Protein AF-A0A0U1M1R5-F1 (afdb_monomer)

Secondary structure (DSSP, 8-state):
----PPPPP-PPPP-PPPP---------PPP-----------------------HHHHHHHHHHHHHHHHS-GGGSS-----S-S-PPPPPHHHHHHH-SS--HHHHHHHHHHHHHHHHHHH--HHHHHHHHHHHHHHHHHHHHHHHSHHHHT-HHHHHHHHHHHHHHHHH-TTS-THHHHHHHHHHHHHHHHH-GGGGTTS-------SS--GGGSHHHHHGGGTTSPPPHHHHHHHHHTHHHHHHHHHHH-SS--HHHHHHHHHHHHHHHHHHHHHHHHT-SS-SEEEEE-------TTSPPPS-SEEEEESSHHHHHHHHHHHHHSPP-

Foldseek 3Di:
DDDDDDDDDDDDDDDDDDDDDDDDDDDDDDDDDDDDDDDDDDDPPPPDPPPPPCVVVVLVVLLVVCCPVPVPPVQPPDPPDDDDDPDDDHDLVSCLSPPPDQPPLSSLLSSLLSLLVCCVVVVDCVSVVVSVVSLVVSVVVLVVQCVVPVRLLDPNSLSSLQSSLNSCVSVPPDPDSPSNVVSLVVSLVSCVVVDQQNLQPDPRPNDQDLAQGPCLDVCVVPSSDVPHDDDLLSLLSNLLNLNNVLVVCVVPDPPDDPVVSVVSLVVSLVSLVVSVVVVCVVDPDGQKDKDQPPQPPDPVPDPGDPDRIDMDGVDVVRVVSVVSSVVRNDDD

pLDDT: mean 71.17, std 19.75, range [29.17, 96.25]

InterPro domains:
  IPR021858 Fungal transcription factor [PF11951] (89-204)

Mean predicted aligned error: 14.52 Å

Organism: Talaromyces islandicus (NCBI:txid28573)

Solvent-accessible surface area (backbone atoms only — not comparable to full-atom values): 20772 Å² total; per-residue (Å²): 141,86,86,82,86,80,84,88,80,80,87,82,81,85,82,83,86,82,82,91,87,88,86,84,87,86,81,84,84,80,90,77,88,85,83,90,78,91,75,93,74,84,85,74,84,75,77,74,73,86,78,75,77,58,64,64,61,51,53,53,51,43,47,51,51,38,39,64,75,69,46,54,76,88,68,75,75,70,76,93,69,85,91,79,69,98,66,81,80,74,55,61,65,53,48,63,71,63,48,92,75,66,53,72,44,37,47,35,16,49,49,17,35,30,27,45,49,52,18,69,76,69,69,39,64,67,33,43,60,50,16,53,52,36,39,59,49,23,56,51,44,46,53,55,38,58,74,37,80,83,49,43,78,33,71,60,48,51,47,22,45,51,38,43,19,52,33,43,58,71,64,48,90,69,88,58,57,58,59,29,51,52,39,48,52,51,48,50,60,48,50,58,76,57,43,55,83,72,51,62,84,57,85,65,74,72,80,88,62,80,54,72,48,76,69,54,40,69,60,62,68,43,64,41,38,79,90,46,84,75,52,75,58,56,51,50,51,58,58,48,40,53,50,13,51,55,54,48,47,66,73,69,54,91,79,74,54,71,68,60,52,51,51,51,53,48,54,53,51,50,52,52,51,53,50,51,54,50,61,51,67,75,41,102,56,74,54,54,48,84,39,73,45,72,80,68,74,78,55,95,84,63,75,79,74,94,48,71,64,37,77,48,50,76,42,70,66,54,44,53,42,49,52,50,47,62,71,67,51,78,78,130

Structure (mmCIF, N/CA/C/O backbone):
data_AF-A0A0U1M1R5-F1
#
_entry.id   AF-A0A0U1M1R5-F1
#
loop_
_atom_site.group_PDB
_atom_site.id
_atom_site.type_symbol
_atom_site.label_atom_id
_atom_site.label_alt_id
_atom_site.label_comp_id
_atom_site.label_asym_id
_atom_site.label_entity_id
_atom_site.label_seq_id
_atom_site.pdbx_PDB_ins_code
_atom_site.Cartn_x
_atom_site.Cartn_y
_atom_site.Cartn_z
_atom_site.occupancy
_atom_site.B_iso_or_equiv
_atom_site.auth_seq_id
_atom_site.auth_comp_id
_atom_site.auth_asym_id
_atom_site.auth_atom_id
_atom_site.pdbx_PDB_model_num
ATOM 1 N N . MET A 1 1 ? -23.660 50.107 19.468 1.00 40.62 1 MET A N 1
ATOM 2 C CA . MET A 1 1 ? -23.903 50.591 18.091 1.00 40.62 1 MET A CA 1
ATOM 3 C C . MET A 1 1 ? -22.704 50.237 17.222 1.00 40.62 1 MET A C 1
ATOM 5 O O . MET A 1 1 ? -21.588 50.379 17.694 1.00 40.62 1 MET A O 1
ATOM 9 N N . HIS A 1 2 ? -22.982 49.798 15.989 1.00 35.59 2 HIS A N 1
ATOM 10 C CA . HIS A 1 2 ? -22.068 49.441 14.883 1.00 35.59 2 HIS A CA 1
ATOM 11 C C . HIS A 1 2 ? -21.578 47.990 14.796 1.00 35.59 2 HIS A C 1
ATOM 13 O O . HIS A 1 2 ? -20.430 47.644 15.045 1.00 35.59 2 HIS A O 1
ATOM 19 N N . GLN A 1 3 ? -22.510 47.166 14.318 1.00 32.28 3 GLN A N 1
ATOM 20 C CA . GLN A 1 3 ? -22.313 45.852 13.723 1.00 32.28 3 GLN A CA 1
ATOM 21 C C . GLN A 1 3 ? -21.943 46.049 12.237 1.00 32.28 3 GLN A C 1
ATOM 23 O O . GLN A 1 3 ? -22.728 46.618 11.481 1.00 32.28 3 GLN A O 1
ATOM 28 N N . LYS A 1 4 ? -20.741 45.631 11.819 1.00 40.72 4 LYS A N 1
ATOM 29 C CA . LYS A 1 4 ? -20.329 45.591 10.403 1.00 40.72 4 LYS A CA 1
ATOM 30 C C . LYS A 1 4 ? -20.585 44.188 9.852 1.00 40.72 4 LYS A C 1
ATOM 32 O O . LYS A 1 4 ? -19.953 43.232 10.288 1.00 40.72 4 LYS A O 1
ATOM 37 N N . GLN A 1 5 ? -21.514 44.084 8.904 1.00 39.81 5 GLN A N 1
ATOM 38 C CA . GLN A 1 5 ? -21.750 42.890 8.090 1.00 39.81 5 GLN A CA 1
ATOM 39 C C . GLN A 1 5 ? -20.674 42.777 6.996 1.00 39.81 5 GLN A C 1
ATOM 41 O O . GLN A 1 5 ? -20.337 43.770 6.352 1.00 39.81 5 GLN A O 1
ATOM 46 N N . LEU A 1 6 ? -20.151 41.568 6.784 1.00 41.88 6 LEU A N 1
ATOM 47 C CA . LEU A 1 6 ? -19.299 41.200 5.647 1.00 41.88 6 LEU A CA 1
ATOM 48 C C . LEU A 1 6 ? -20.127 40.401 4.622 1.00 41.88 6 LEU A C 1
ATOM 50 O O . LEU A 1 6 ? -21.006 39.640 5.031 1.00 41.88 6 LEU A O 1
ATOM 54 N N . PRO A 1 7 ? -19.875 40.555 3.308 1.00 41.78 7 PRO A N 1
ATOM 55 C CA . PRO A 1 7 ? -20.727 39.991 2.270 1.00 41.78 7 PRO A CA 1
ATOM 56 C C . PRO A 1 7 ? -20.387 38.530 1.938 1.00 41.78 7 PRO A C 1
ATOM 58 O O . PRO A 1 7 ? -19.226 38.117 1.917 1.00 41.78 7 PRO A O 1
ATOM 61 N N . LEU A 1 8 ? -21.441 37.778 1.619 1.00 37.34 8 LEU A N 1
ATOM 62 C CA . LEU A 1 8 ? -21.428 36.408 1.109 1.00 37.34 8 LEU A CA 1
ATOM 63 C C . LEU A 1 8 ? -20.719 36.336 -0.254 1.00 37.34 8 LEU A C 1
ATOM 65 O O . LEU A 1 8 ? -21.052 37.079 -1.178 1.00 37.34 8 LEU A O 1
ATOM 69 N N . ARG A 1 9 ? -19.756 35.418 -0.392 1.00 38.84 9 ARG A N 1
ATOM 70 C CA . ARG A 1 9 ? -19.055 35.126 -1.651 1.00 38.84 9 ARG A CA 1
ATOM 71 C C . ARG A 1 9 ? -19.657 33.865 -2.280 1.00 38.84 9 ARG A C 1
ATOM 73 O O . ARG A 1 9 ? -19.634 32.808 -1.660 1.00 38.84 9 ARG A O 1
ATOM 80 N N . GLY A 1 10 ? -20.204 34.006 -3.488 1.00 43.41 10 GLY A N 1
ATOM 81 C CA . GLY A 1 10 ? -20.771 32.916 -4.291 1.00 43.41 10 GLY A CA 1
ATOM 82 C C . GLY A 1 10 ? -19.728 31.936 -4.862 1.00 43.41 10 GLY A C 1
ATOM 83 O O . GLY A 1 10 ? -18.521 32.133 -4.679 1.00 43.41 10 GLY A O 1
ATOM 84 N N . PRO A 1 11 ? -20.185 30.872 -5.550 1.00 34.22 11 PRO A N 1
ATOM 85 C CA . PRO A 1 11 ? -19.361 29.721 -5.911 1.00 34.22 11 PRO A CA 1
ATOM 86 C C . PRO A 1 11 ? -18.381 30.043 -7.047 1.00 34.22 11 PRO A C 1
ATOM 88 O O . PRO A 1 11 ? -18.738 30.668 -8.047 1.00 34.22 11 PRO A O 1
ATOM 91 N N . ARG A 1 12 ? -17.128 29.597 -6.897 1.00 34.00 12 ARG A N 1
ATOM 92 C CA . ARG A 1 12 ? -16.101 29.675 -7.945 1.00 34.00 12 ARG A CA 1
ATOM 93 C C . ARG A 1 12 ? -16.328 28.571 -8.977 1.00 34.00 12 ARG A C 1
ATOM 95 O O . ARG A 1 12 ? -16.310 27.393 -8.638 1.00 34.00 12 ARG A O 1
ATOM 102 N N . GLN A 1 13 ? -16.512 28.987 -10.226 1.00 35.19 13 GLN A N 1
ATOM 103 C CA . GLN A 1 13 ? -16.498 28.135 -11.412 1.00 35.19 13 GLN A CA 1
ATOM 104 C C . GLN A 1 13 ? -15.097 27.545 -11.638 1.00 35.19 13 GLN A C 1
ATOM 106 O O . GLN A 1 13 ? -14.086 28.193 -11.358 1.00 35.19 13 GLN A O 1
ATOM 111 N N . GLY A 1 14 ? -15.065 26.295 -12.105 1.00 33.06 14 GLY A N 1
ATOM 112 C CA . GLY A 1 14 ? -13.854 25.526 -12.369 1.00 33.06 14 GLY A CA 1
ATOM 113 C C . GLY A 1 14 ? -13.084 26.030 -13.588 1.00 33.06 14 GLY A C 1
ATOM 114 O O . GLY A 1 14 ? -13.670 26.355 -14.616 1.00 33.06 14 GLY A O 1
ATOM 115 N N . ASN A 1 15 ? -11.758 26.046 -13.466 1.00 30.89 15 ASN A N 1
ATOM 116 C CA . ASN A 1 15 ? -10.850 26.280 -14.581 1.00 30.89 15 ASN A CA 1
ATOM 117 C C . ASN A 1 15 ? -10.328 24.936 -15.097 1.00 30.89 15 ASN A C 1
ATOM 119 O O . ASN A 1 15 ? -9.605 24.227 -14.397 1.00 30.89 15 ASN A O 1
ATOM 123 N N . CYS A 1 16 ? -10.687 24.616 -16.339 1.00 31.86 16 CYS A N 1
ATOM 124 C CA . CYS A 1 16 ? -10.054 23.578 -17.139 1.00 31.86 16 CYS A CA 1
ATOM 125 C C . CYS A 1 16 ? -8.601 23.975 -17.445 1.00 31.86 16 CYS A C 1
ATOM 127 O O . CYS A 1 16 ? -8.339 25.071 -17.943 1.00 31.86 16 CYS A O 1
ATOM 129 N N . PHE A 1 17 ? -7.656 23.080 -17.163 1.00 34.09 17 PHE A N 1
ATOM 130 C CA . PHE A 1 17 ? -6.258 23.237 -17.558 1.00 34.09 17 PHE A CA 1
ATOM 131 C C . PHE A 1 17 ? -6.088 22.900 -19.047 1.00 34.09 17 PHE A C 1
ATOM 133 O O . PHE A 1 17 ? -6.280 21.759 -19.462 1.00 34.09 17 PHE A O 1
ATOM 140 N N . HIS A 1 18 ? -5.687 23.895 -19.841 1.00 29.73 18 HIS A N 1
ATOM 141 C CA . HIS A 1 18 ? -5.116 23.706 -21.173 1.00 29.73 18 HIS A CA 1
ATOM 142 C C . HIS A 1 18 ? -3.614 23.404 -21.054 1.00 29.73 18 HIS A C 1
ATOM 144 O O . HIS A 1 18 ? -2.868 24.167 -20.441 1.00 29.73 18 HIS A O 1
ATOM 150 N N . SER A 1 19 ? -3.173 22.300 -21.659 1.00 29.98 19 SER A N 1
ATOM 151 C CA . SER A 1 19 ? -1.758 21.940 -21.824 1.00 29.98 19 SER A CA 1
ATOM 152 C C . SER A 1 19 ? -1.191 22.573 -23.108 1.00 29.98 19 SER A C 1
ATOM 154 O O . SER A 1 19 ? -1.813 22.404 -24.161 1.00 29.98 19 SER A O 1
ATOM 156 N N . PRO A 1 20 ? -0.042 23.281 -23.078 1.00 31.98 20 PRO A N 1
ATOM 157 C CA . PRO A 1 20 ? 0.534 23.909 -24.260 1.00 31.98 20 PRO A CA 1
ATOM 158 C C . PRO A 1 20 ? 1.763 23.135 -24.764 1.00 31.98 20 PRO A C 1
ATOM 160 O O . PRO A 1 20 ? 2.872 23.388 -24.314 1.00 31.98 20 PRO A O 1
ATOM 163 N N . TYR A 1 21 ? 1.596 22.241 -25.743 1.00 31.39 21 TYR A N 1
ATOM 164 C CA . TYR A 1 21 ? 2.708 21.780 -26.591 1.00 31.39 21 TYR A CA 1
ATOM 165 C C . TYR A 1 21 ? 2.214 21.457 -28.005 1.00 31.39 21 TYR A C 1
ATOM 167 O O . TYR A 1 21 ? 1.965 20.308 -28.355 1.00 31.39 21 TYR A O 1
ATOM 175 N N . THR A 1 22 ? 2.112 22.486 -28.845 1.00 33.97 22 THR A N 1
ATOM 176 C CA . THR A 1 22 ? 2.038 22.340 -30.307 1.00 33.97 22 THR A CA 1
ATOM 177 C C . THR A 1 22 ? 2.778 23.490 -30.970 1.00 33.97 22 THR A C 1
ATOM 179 O O . THR A 1 22 ? 2.295 24.619 -30.941 1.00 33.97 22 THR A O 1
ATOM 182 N N . SER A 1 23 ? 3.945 23.191 -31.543 1.00 33.22 23 SER A N 1
ATOM 183 C CA . SER A 1 23 ? 4.637 23.855 -32.670 1.00 33.22 23 SER A CA 1
ATOM 184 C C . SER A 1 23 ? 6.070 23.312 -32.683 1.00 33.22 23 SER A C 1
ATOM 186 O O . SER A 1 23 ? 6.696 23.250 -31.636 1.00 33.22 23 SER A O 1
ATOM 188 N N . GLY A 1 24 ? 6.700 22.884 -33.768 1.00 29.75 24 GLY A N 1
ATOM 189 C CA . GLY A 1 24 ? 6.366 22.822 -35.181 1.00 29.75 24 GLY A CA 1
ATOM 190 C C . GLY A 1 24 ? 7.665 22.414 -35.889 1.00 29.75 24 GLY A C 1
ATOM 191 O O . GLY A 1 24 ? 8.723 22.955 -35.579 1.00 29.75 24 GLY A O 1
ATOM 192 N N . LEU A 1 25 ? 7.621 21.438 -36.793 1.00 29.17 25 LEU A N 1
ATOM 193 C CA . LEU A 1 25 ? 8.771 21.045 -37.613 1.00 29.17 25 LEU A CA 1
ATOM 194 C C . LEU A 1 25 ? 8.281 20.889 -39.050 1.00 29.17 25 LEU A C 1
ATOM 196 O O . LEU A 1 25 ? 7.672 19.890 -39.420 1.00 29.17 25 LEU A O 1
ATOM 200 N N . LEU A 1 26 ? 8.502 21.941 -39.837 1.00 31.33 26 LEU A N 1
ATOM 201 C CA . LEU A 1 26 ? 8.163 22.024 -41.251 1.00 31.33 26 LEU A CA 1
ATOM 202 C C . LEU A 1 26 ? 9.475 21.895 -42.035 1.00 31.33 26 LEU A C 1
ATOM 204 O O . LEU A 1 26 ? 10.244 22.848 -42.151 1.00 31.33 26 LEU A O 1
ATOM 208 N N . ALA A 1 27 ? 9.769 20.683 -42.506 1.00 33.25 27 ALA A N 1
ATOM 209 C CA . ALA A 1 27 ? 10.944 20.397 -43.321 1.00 33.25 27 ALA A CA 1
ATOM 210 C C . ALA A 1 27 ? 10.671 20.762 -44.791 1.00 33.25 27 ALA A C 1
ATOM 212 O O . ALA A 1 27 ? 9.755 20.232 -45.419 1.00 33.25 27 ALA A O 1
ATOM 213 N N . LYS A 1 28 ? 11.486 21.666 -45.350 1.00 33.34 28 LYS A N 1
ATOM 214 C CA . LYS A 1 28 ? 11.576 21.934 -46.794 1.00 33.34 28 LYS A CA 1
ATOM 215 C C . LYS A 1 28 ? 12.420 20.839 -47.453 1.00 33.34 28 LYS A C 1
ATOM 217 O O . LYS A 1 28 ? 13.629 20.795 -47.240 1.00 33.34 28 LYS A O 1
ATOM 222 N N . ALA A 1 29 ? 11.804 20.009 -48.289 1.00 33.41 29 ALA A N 1
ATOM 223 C CA . ALA A 1 29 ? 12.513 19.138 -49.223 1.00 33.41 29 ALA A CA 1
ATOM 224 C C . ALA A 1 29 ? 12.911 19.936 -50.479 1.00 33.41 29 ALA A C 1
ATOM 226 O O . ALA A 1 29 ? 12.076 20.614 -51.079 1.00 33.41 29 ALA A O 1
ATOM 227 N N . LYS A 1 30 ? 14.191 19.877 -50.865 1.00 38.50 30 LYS A N 1
ATOM 228 C CA . LYS A 1 30 ? 14.692 20.340 -52.167 1.00 38.50 30 LYS A CA 1
ATOM 229 C C . LYS A 1 30 ? 14.881 19.125 -53.077 1.00 38.50 30 LYS A C 1
ATOM 231 O O . LYS A 1 30 ? 15.580 18.189 -52.702 1.00 38.50 30 LYS A O 1
ATOM 236 N N . ASN A 1 31 ? 14.262 19.190 -54.254 1.00 37.12 31 ASN A N 1
ATOM 237 C CA . ASN A 1 31 ? 14.463 18.283 -55.382 1.00 37.12 31 ASN A CA 1
ATOM 238 C C . ASN A 1 31 ? 15.913 18.341 -55.880 1.00 37.12 31 ASN A C 1
ATOM 240 O O . ASN A 1 31 ? 16.456 19.431 -56.063 1.00 37.12 31 ASN A O 1
ATOM 244 N N . GLY A 1 32 ? 16.496 17.172 -56.138 1.00 35.88 32 GLY A N 1
ATOM 245 C CA . GLY A 1 32 ? 17.759 16.996 -56.846 1.00 35.88 32 GLY A CA 1
ATOM 246 C C . GLY A 1 32 ? 17.687 15.723 -57.687 1.00 35.88 32 GLY A C 1
ATOM 247 O O . GLY A 1 32 ? 17.317 14.668 -57.177 1.00 35.88 32 GLY A O 1
ATOM 248 N N . ASP A 1 33 ? 17.970 15.880 -58.976 1.00 33.22 33 ASP A N 1
ATOM 249 C CA . ASP A 1 33 ? 17.768 14.931 -60.068 1.00 33.22 33 ASP A CA 1
ATOM 250 C C . ASP A 1 33 ? 18.483 13.580 -59.910 1.00 33.22 33 ASP A C 1
ATOM 252 O O . ASP A 1 33 ? 19.651 13.500 -59.528 1.00 33.22 33 ASP A O 1
ATOM 256 N N . ILE A 1 34 ? 17.783 12.510 -60.299 1.00 36.28 34 ILE A N 1
ATOM 257 C CA . ILE A 1 34 ? 18.304 11.143 -60.399 1.00 36.28 34 ILE A CA 1
ATOM 258 C C . ILE A 1 34 ? 18.636 10.859 -61.870 1.00 36.28 34 ILE A C 1
ATOM 260 O O . ILE A 1 34 ? 17.739 10.690 -62.695 1.00 36.28 34 ILE A O 1
ATOM 264 N N . GLN A 1 35 ? 19.928 10.758 -62.198 1.00 38.81 35 GLN A N 1
ATOM 265 C CA . GLN A 1 35 ? 20.393 10.138 -63.442 1.00 38.81 35 GLN A CA 1
ATOM 266 C C . GLN A 1 35 ? 20.544 8.622 -63.256 1.00 38.81 35 GLN A C 1
ATOM 268 O O . GLN A 1 35 ? 21.301 8.147 -62.412 1.00 38.81 35 GLN A O 1
ATOM 273 N N . PHE A 1 36 ? 19.832 7.861 -64.088 1.00 34.31 36 PHE A N 1
ATOM 274 C CA . PHE A 1 36 ? 19.948 6.410 -64.208 1.00 34.31 36 PHE A CA 1
ATOM 275 C C . PHE A 1 36 ? 21.254 6.025 -64.922 1.00 34.31 36 PHE A C 1
ATOM 277 O O . PHE A 1 36 ? 21.391 6.239 -66.126 1.00 34.31 36 PHE A O 1
ATOM 284 N N . ARG A 1 37 ? 22.177 5.368 -64.210 1.00 36.53 37 ARG A N 1
ATOM 285 C CA . ARG A 1 37 ? 23.248 4.554 -64.805 1.00 36.53 37 ARG A CA 1
ATOM 286 C C . ARG A 1 37 ? 23.011 3.098 -64.416 1.00 36.53 37 ARG A C 1
ATOM 288 O O . ARG A 1 37 ? 23.065 2.735 -63.247 1.00 36.53 37 ARG A O 1
ATOM 295 N N . ARG A 1 38 ? 22.659 2.287 -65.413 1.00 35.19 38 ARG A N 1
ATOM 296 C CA . ARG A 1 38 ? 22.309 0.870 -65.286 1.00 35.19 38 ARG A CA 1
ATOM 297 C C . ARG A 1 38 ? 23.589 0.051 -65.452 1.00 35.19 38 ARG A C 1
ATOM 299 O O . ARG A 1 38 ? 24.019 -0.177 -66.576 1.00 35.19 38 ARG A O 1
ATOM 306 N N . GLU A 1 39 ? 24.194 -0.370 -64.348 1.00 37.72 39 GLU A N 1
ATOM 307 C CA . GLU A 1 39 ? 25.253 -1.384 -64.347 1.00 37.72 39 GLU A CA 1
ATOM 308 C C . GLU A 1 39 ? 24.702 -2.655 -63.694 1.00 37.72 39 GLU A C 1
ATOM 310 O O . GLU A 1 39 ? 24.198 -2.643 -62.571 1.00 37.72 39 GLU A O 1
ATOM 315 N N . ALA A 1 40 ? 24.706 -3.738 -64.470 1.00 45.31 40 ALA A N 1
ATOM 316 C CA . ALA A 1 40 ? 24.234 -5.049 -64.065 1.00 45.31 40 ALA A CA 1
ATOM 317 C C . ALA A 1 40 ? 25.278 -5.696 -63.151 1.00 45.31 40 ALA A C 1
ATOM 319 O O . ALA A 1 40 ? 26.327 -6.121 -63.628 1.00 45.31 40 ALA A O 1
ATOM 320 N N . ASN A 1 41 ? 24.977 -5.784 -61.854 1.00 42.16 41 ASN A N 1
ATOM 321 C CA . ASN A 1 41 ? 25.766 -6.554 -60.902 1.00 42.16 41 ASN A CA 1
ATOM 322 C C . ASN A 1 41 ? 24.956 -7.722 -60.341 1.00 42.16 41 ASN A C 1
ATOM 324 O O . ASN A 1 41 ? 23.809 -7.586 -59.919 1.00 42.16 41 ASN A O 1
ATOM 328 N N . SER A 1 42 ? 25.617 -8.874 -60.394 1.00 46.47 42 SER A N 1
ATOM 329 C CA . SER A 1 42 ? 25.181 -10.209 -60.010 1.00 46.47 42 SER A CA 1
ATOM 330 C C . SER A 1 42 ? 24.584 -10.250 -58.598 1.00 46.47 42 SER A C 1
ATOM 332 O O . SER A 1 42 ? 25.221 -9.842 -57.625 1.00 46.47 42 SER A O 1
ATOM 334 N N . THR A 1 43 ? 23.357 -10.755 -58.482 1.00 41.22 43 THR A N 1
ATOM 335 C CA . THR A 1 43 ? 22.618 -10.926 -57.227 1.00 41.22 43 THR A CA 1
ATOM 336 C C . THR A 1 43 ? 23.211 -12.074 -56.408 1.00 41.22 43 THR A C 1
ATOM 338 O O . THR A 1 43 ? 22.779 -13.221 -56.494 1.00 41.22 43 THR A O 1
ATOM 341 N N . SER A 1 44 ? 24.196 -11.757 -55.568 1.00 47.78 44 SER A N 1
ATOM 342 C CA . SER A 1 44 ? 24.465 -12.541 -54.362 1.00 47.78 44 SER A CA 1
ATOM 343 C C . SER A 1 44 ? 23.347 -12.246 -53.363 1.00 47.78 44 SER A C 1
ATOM 345 O O . SER A 1 44 ? 23.205 -11.114 -52.893 1.00 47.78 44 SER A O 1
ATOM 347 N N . VAL A 1 45 ? 22.509 -13.244 -53.082 1.00 47.06 45 VAL A N 1
ATOM 348 C CA . VAL A 1 45 ? 21.486 -13.175 -52.033 1.00 47.06 45 VAL A CA 1
ATOM 349 C C . VAL A 1 45 ? 22.213 -13.146 -50.690 1.00 47.06 45 VAL A C 1
ATOM 351 O O . VAL A 1 45 ? 22.504 -14.181 -50.097 1.00 47.06 45 VAL A O 1
ATOM 354 N N . SER A 1 46 ? 22.546 -11.941 -50.228 1.00 49.09 46 SER A N 1
ATOM 355 C CA . SER A 1 46 ? 23.018 -11.714 -48.868 1.00 49.09 46 SER A CA 1
ATOM 356 C C . SER A 1 46 ? 21.856 -12.015 -47.925 1.00 49.09 46 SER A C 1
ATOM 358 O O . SER A 1 46 ? 20.899 -11.244 -47.832 1.00 49.09 46 SER A O 1
ATOM 360 N N . GLN A 1 47 ? 21.892 -13.187 -47.289 1.00 51.19 47 GLN A N 1
ATOM 361 C CA . GLN A 1 47 ? 20.969 -13.532 -46.216 1.00 51.19 47 GLN A CA 1
ATOM 362 C C . GLN A 1 47 ? 21.195 -12.537 -45.078 1.00 51.19 47 GLN A C 1
ATOM 364 O O . GLN A 1 47 ? 22.195 -12.607 -44.366 1.00 51.19 47 GLN A O 1
ATOM 369 N N . ILE A 1 48 ? 20.278 -11.578 -44.935 1.00 44.94 48 ILE A N 1
ATOM 370 C CA . ILE A 1 48 ? 20.261 -10.669 -43.792 1.00 44.94 48 ILE A CA 1
ATOM 371 C C . ILE A 1 48 ? 20.044 -11.547 -42.551 1.00 44.94 48 ILE A C 1
ATOM 373 O O . ILE A 1 48 ? 19.027 -12.246 -42.491 1.00 44.94 48 ILE A O 1
ATOM 377 N N . PRO A 1 49 ? 20.980 -11.574 -41.587 1.00 44.97 49 PRO A N 1
ATOM 378 C CA . PRO A 1 49 ? 20.809 -12.371 -40.381 1.00 44.97 49 PRO A CA 1
ATOM 379 C C . PRO A 1 49 ? 19.537 -11.925 -39.655 1.00 44.97 49 PRO A C 1
ATOM 381 O O . PRO A 1 49 ? 19.287 -10.724 -39.530 1.00 44.97 49 PRO A O 1
ATOM 384 N N . LEU A 1 50 ? 18.728 -12.890 -39.196 1.00 45.78 50 LEU A N 1
ATOM 385 C CA . LEU A 1 50 ? 17.524 -12.622 -38.409 1.00 45.78 50 LEU A CA 1
ATOM 386 C C . LEU A 1 50 ? 17.892 -11.715 -37.231 1.00 45.78 50 LEU A C 1
ATOM 388 O O . LEU A 1 50 ? 18.575 -12.131 -36.294 1.00 45.78 50 LEU A O 1
ATOM 392 N N . GLN A 1 51 ? 17.447 -10.463 -37.294 1.00 48.44 51 GLN A N 1
ATOM 393 C CA . GLN A 1 51 ? 17.673 -9.489 -36.244 1.00 48.44 51 GLN A CA 1
ATOM 394 C C . GLN A 1 51 ? 16.767 -9.866 -35.068 1.00 48.44 51 GLN A C 1
ATOM 396 O O . GLN A 1 51 ? 15.566 -9.597 -35.072 1.00 48.44 51 GLN A O 1
ATOM 401 N N . VAL A 1 52 ? 17.329 -10.569 -34.084 1.00 49.84 52 VAL A N 1
ATOM 402 C CA . VAL A 1 52 ? 16.615 -10.928 -32.857 1.00 49.84 52 VAL A CA 1
ATOM 403 C C . VAL A 1 52 ? 16.249 -9.632 -32.141 1.00 49.84 52 VAL A C 1
ATOM 405 O O . VAL A 1 52 ? 17.125 -8.847 -31.778 1.00 49.84 52 VAL A O 1
ATOM 408 N N . ASN A 1 53 ? 14.951 -9.388 -31.962 1.00 53.94 53 ASN A N 1
ATOM 409 C CA . ASN A 1 53 ? 14.471 -8.255 -31.185 1.00 53.94 53 ASN A CA 1
ATOM 410 C C . ASN A 1 53 ? 14.971 -8.406 -29.740 1.00 53.94 53 ASN A C 1
ATOM 412 O O . ASN A 1 53 ? 14.515 -9.285 -29.012 1.00 53.94 53 ASN A O 1
ATOM 416 N N . SER A 1 54 ? 15.927 -7.571 -29.333 1.00 69.94 54 SER A N 1
ATOM 417 C CA . SER A 1 54 ? 16.544 -7.605 -28.003 1.00 69.94 54 SER A CA 1
ATOM 418 C C . SER A 1 54 ? 15.686 -6.948 -26.917 1.00 69.94 54 SER A C 1
ATOM 420 O O . SER A 1 54 ? 16.024 -7.037 -25.737 1.00 69.94 54 SER A O 1
ATOM 422 N N . ALA A 1 55 ? 14.567 -6.311 -27.283 1.00 66.31 55 ALA A N 1
ATOM 423 C CA . ALA A 1 55 ? 13.730 -5.575 -26.342 1.00 66.31 55 ALA A CA 1
ATOM 424 C C . ALA A 1 55 ? 13.137 -6.447 -25.215 1.00 66.31 55 ALA A C 1
ATOM 426 O O . ALA A 1 55 ? 13.221 -6.019 -24.065 1.00 66.31 55 ALA A O 1
ATOM 427 N N . PRO A 1 56 ? 12.607 -7.665 -25.465 1.00 67.31 56 PRO A N 1
ATOM 428 C CA . PRO A 1 56 ? 12.084 -8.516 -24.392 1.00 67.31 56 PRO A CA 1
ATOM 429 C C . PRO A 1 56 ? 13.175 -8.946 -23.404 1.00 67.31 56 PRO A C 1
ATOM 431 O O . PRO A 1 56 ? 12.994 -8.841 -22.197 1.00 67.31 56 PRO A O 1
ATOM 434 N N . ILE A 1 57 ? 14.353 -9.318 -23.919 1.00 70.88 57 ILE A N 1
ATOM 435 C CA . ILE A 1 57 ? 15.514 -9.730 -23.112 1.00 70.88 57 ILE A CA 1
ATOM 436 C C . ILE A 1 57 ? 15.975 -8.582 -22.204 1.00 70.88 57 ILE A C 1
ATOM 438 O O . ILE A 1 57 ? 16.313 -8.794 -21.041 1.00 70.88 57 ILE A O 1
ATOM 442 N N . TYR A 1 58 ? 15.961 -7.352 -22.720 1.00 75.31 58 TYR A N 1
ATOM 443 C CA . TYR A 1 58 ? 16.311 -6.161 -21.952 1.00 75.31 58 TYR A CA 1
ATOM 444 C C . TYR A 1 58 ? 15.315 -5.881 -20.817 1.00 75.31 58 TYR A C 1
ATOM 446 O O . TYR A 1 58 ? 15.733 -5.595 -19.695 1.00 75.31 58 TYR A O 1
ATOM 454 N N . VAL A 1 59 ? 14.009 -5.998 -21.078 1.00 72.81 59 VAL A N 1
ATOM 455 C CA . VAL A 1 59 ? 12.963 -5.801 -20.058 1.00 72.81 59 VAL A CA 1
ATOM 456 C C . VAL A 1 59 ? 13.056 -6.864 -18.965 1.00 72.81 59 VAL A C 1
ATOM 458 O O . VAL A 1 59 ? 13.038 -6.515 -17.783 1.00 72.81 59 VAL A O 1
ATOM 461 N N . ASP A 1 60 ? 13.232 -8.131 -19.339 1.00 76.69 60 ASP A N 1
ATOM 462 C CA . ASP A 1 60 ? 13.385 -9.227 -18.378 1.00 76.69 60 ASP A CA 1
ATOM 463 C C . ASP A 1 60 ? 14.664 -9.076 -17.546 1.00 76.69 60 ASP A C 1
ATOM 465 O O . ASP A 1 60 ? 14.645 -9.281 -16.332 1.00 76.69 60 ASP A O 1
ATOM 469 N N . SER A 1 61 ? 15.767 -8.632 -18.158 1.00 79.69 61 SER A N 1
ATOM 470 C CA . SER A 1 61 ? 17.014 -8.350 -17.440 1.00 79.69 61 SER A CA 1
ATOM 471 C C . SER A 1 61 ? 16.861 -7.203 -16.436 1.00 79.69 61 SER A C 1
ATOM 473 O O . SER A 1 61 ? 17.361 -7.312 -15.312 1.00 79.69 61 SER A O 1
ATOM 475 N N . ILE A 1 62 ? 16.159 -6.127 -16.806 1.00 80.50 62 ILE A N 1
ATOM 476 C CA . ILE A 1 62 ? 15.885 -4.984 -15.922 1.00 80.50 62 ILE A CA 1
ATOM 477 C C . ILE A 1 62 ? 15.007 -5.409 -14.749 1.00 80.50 62 ILE A C 1
ATOM 479 O O . ILE A 1 62 ? 15.292 -5.059 -13.604 1.00 80.50 62 ILE A O 1
ATOM 483 N N . LEU A 1 63 ? 13.957 -6.178 -15.027 1.00 81.19 63 LEU A N 1
ATOM 484 C CA . LEU A 1 63 ? 13.049 -6.668 -14.005 1.00 81.19 63 LEU A CA 1
ATOM 485 C C . LEU A 1 63 ? 13.763 -7.612 -13.040 1.00 81.19 63 LEU A C 1
ATOM 487 O O . LEU A 1 63 ? 13.636 -7.446 -11.834 1.00 81.19 63 LEU A O 1
ATOM 491 N N . ASN A 1 64 ? 14.558 -8.553 -13.548 1.00 79.06 64 ASN A N 1
ATOM 492 C CA . ASN A 1 64 ? 15.339 -9.458 -12.709 1.00 79.06 64 ASN A CA 1
ATOM 493 C C . ASN A 1 64 ? 16.338 -8.691 -11.829 1.00 79.06 64 ASN A C 1
ATOM 495 O O . ASN A 1 64 ? 16.437 -8.946 -10.633 1.00 79.06 64 ASN A O 1
ATOM 499 N N . THR A 1 65 ? 17.017 -7.687 -12.393 1.00 77.88 65 THR A N 1
ATOM 500 C CA . THR A 1 65 ? 17.893 -6.790 -11.621 1.00 77.88 65 THR A CA 1
ATOM 501 C C . THR A 1 65 ? 17.116 -6.070 -10.517 1.00 77.88 65 THR A C 1
ATOM 503 O O . THR A 1 65 ? 17.579 -6.014 -9.382 1.00 77.88 65 THR A O 1
ATOM 506 N N . PHE A 1 66 ? 15.918 -5.555 -10.814 1.00 76.62 66 PHE A N 1
ATOM 507 C CA . PHE A 1 66 ? 15.060 -4.918 -9.816 1.00 76.62 66 PHE A CA 1
ATOM 508 C C . PHE A 1 66 ? 14.618 -5.894 -8.722 1.00 76.62 66 PHE A C 1
ATOM 510 O O . PHE A 1 66 ? 14.714 -5.557 -7.546 1.00 76.62 66 PHE A O 1
ATOM 517 N N . ILE A 1 67 ? 14.180 -7.100 -9.092 1.00 76.19 67 ILE A N 1
ATOM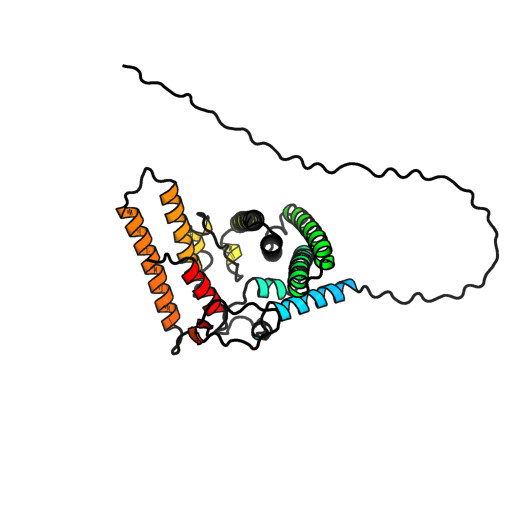 518 C CA . ILE A 1 67 ? 13.791 -8.149 -8.146 1.00 76.19 67 ILE A CA 1
ATOM 519 C C . ILE A 1 67 ? 14.968 -8.445 -7.215 1.00 76.19 67 ILE A C 1
ATOM 521 O O . ILE A 1 67 ? 14.814 -8.319 -6.011 1.00 76.19 67 ILE A O 1
ATOM 525 N N . LEU A 1 68 ? 16.156 -8.735 -7.748 1.00 70.56 68 LEU A N 1
ATOM 526 C CA . LEU A 1 68 ? 17.334 -9.052 -6.936 1.00 70.56 68 LEU A CA 1
ATOM 527 C C . LEU A 1 68 ? 17.777 -7.892 -6.033 1.00 70.56 68 LEU A C 1
ATOM 529 O O . LEU A 1 68 ? 18.201 -8.121 -4.903 1.00 70.56 68 LEU A O 1
ATOM 533 N N . ALA A 1 69 ? 17.686 -6.651 -6.517 1.00 66.44 69 ALA A N 1
ATOM 534 C CA . ALA A 1 69 ? 18.123 -5.474 -5.771 1.00 66.44 69 ALA A CA 1
ATOM 535 C C . ALA A 1 69 ? 17.103 -4.988 -4.725 1.00 66.44 69 ALA A C 1
ATOM 537 O O . ALA A 1 69 ? 17.487 -4.310 -3.774 1.00 66.44 69 ALA A O 1
ATOM 538 N N . TYR A 1 70 ? 15.809 -5.268 -4.915 1.00 66.31 70 TYR A N 1
ATOM 539 C CA . TYR A 1 70 ? 14.730 -4.638 -4.144 1.00 66.31 70 TYR A CA 1
ATOM 540 C C . TYR A 1 70 ? 13.810 -5.634 -3.437 1.00 66.31 70 TYR A C 1
ATOM 542 O O . TYR A 1 70 ? 13.347 -5.374 -2.327 1.00 66.31 70 TYR A O 1
ATOM 550 N N . LEU A 1 71 ? 13.555 -6.786 -4.051 1.00 67.56 71 LEU A N 1
ATOM 551 C CA . LEU A 1 71 ? 12.832 -7.889 -3.439 1.00 67.56 71 LEU A CA 1
ATOM 552 C C . LEU A 1 71 ? 13.877 -8.869 -2.894 1.00 67.56 71 LEU A C 1
ATOM 554 O O . LEU A 1 71 ? 14.284 -9.798 -3.582 1.00 67.56 71 LEU A O 1
ATOM 558 N N . HIS A 1 72 ? 14.338 -8.617 -1.664 1.00 56.72 72 HIS A N 1
ATOM 559 C CA . HIS A 1 72 ? 15.316 -9.439 -0.937 1.00 56.72 72 HIS A CA 1
ATOM 560 C C . HIS A 1 72 ? 15.150 -10.941 -1.245 1.00 56.72 72 HIS A C 1
ATOM 562 O O . HIS A 1 72 ? 14.024 -11.431 -1.249 1.00 56.72 72 HIS A O 1
ATOM 568 N N . SER A 1 73 ? 16.238 -11.685 -1.481 1.00 43.81 73 SER A N 1
ATOM 569 C CA . SER A 1 73 ? 16.225 -13.062 -2.022 1.00 43.81 73 SER A CA 1
ATOM 570 C C . SER A 1 73 ? 15.334 -14.074 -1.281 1.00 43.81 73 SER A C 1
ATOM 572 O O . SER A 1 73 ? 14.969 -15.102 -1.849 1.00 43.81 73 SER A O 1
ATOM 574 N N . SER A 1 74 ? 14.926 -13.782 -0.042 1.00 45.66 74 SER A N 1
ATOM 575 C CA . SER A 1 74 ? 13.904 -14.529 0.703 1.00 45.66 74 SER A CA 1
ATOM 576 C C . SER A 1 74 ? 12.488 -14.440 0.105 1.00 45.66 74 SER A C 1
ATOM 578 O O . SER A 1 74 ? 11.608 -15.177 0.534 1.00 45.66 74 SER A O 1
ATOM 580 N N . LEU A 1 75 ? 12.259 -13.567 -0.883 1.00 50.38 75 LEU A N 1
ATOM 581 C CA . LEU A 1 75 ? 10.968 -13.308 -1.533 1.00 50.38 75 LEU A CA 1
ATOM 582 C C . LEU A 1 75 ? 10.782 -14.042 -2.873 1.00 50.38 75 LEU A C 1
ATOM 584 O O . LEU A 1 75 ? 9.683 -14.038 -3.417 1.00 50.38 75 LEU A O 1
ATOM 588 N N . ILE A 1 76 ? 11.840 -14.649 -3.422 1.00 48.94 76 ILE A N 1
ATOM 589 C CA . ILE A 1 76 ? 11.849 -15.220 -4.785 1.00 48.94 76 ILE A CA 1
ATOM 590 C C . ILE A 1 76 ? 11.492 -16.720 -4.782 1.00 48.94 76 ILE A C 1
ATOM 592 O O . ILE A 1 76 ? 11.162 -17.286 -5.821 1.00 48.94 76 ILE A O 1
ATOM 596 N N . LEU A 1 77 ? 11.526 -17.379 -3.617 1.00 42.69 77 LEU A N 1
ATOM 597 C CA . LEU A 1 77 ? 11.480 -18.843 -3.517 1.00 42.69 77 LEU A CA 1
ATOM 598 C C . LEU A 1 77 ? 10.175 -19.448 -2.986 1.00 42.69 77 LEU A C 1
ATOM 600 O O . LEU A 1 77 ? 10.128 -20.667 -2.845 1.00 42.69 77 LEU A O 1
ATOM 604 N N . SER A 1 78 ? 9.114 -18.673 -2.752 1.00 40.62 78 SER A N 1
ATOM 605 C CA . SER A 1 78 ? 7.801 -19.269 -2.464 1.00 40.62 78 SER A CA 1
ATOM 606 C C . SER A 1 78 ? 7.022 -19.376 -3.778 1.00 40.62 78 SER A C 1
ATOM 608 O O . SER A 1 78 ? 6.584 -18.353 -4.310 1.00 40.62 78 SER A O 1
ATOM 610 N N . PRO A 1 79 ? 6.861 -20.582 -4.360 1.00 40.53 79 PRO A N 1
ATOM 611 C CA . PRO A 1 79 ? 5.989 -20.759 -5.510 1.00 40.53 79 PRO A CA 1
ATOM 612 C C . PRO A 1 79 ? 4.584 -20.352 -5.074 1.00 40.53 79 PRO A C 1
ATOM 614 O O . PRO A 1 79 ? 4.134 -20.784 -4.015 1.00 40.53 79 PRO A O 1
ATOM 617 N N . ILE A 1 80 ? 3.880 -19.571 -5.894 1.00 44.62 80 ILE A N 1
ATOM 618 C CA . ILE A 1 80 ? 2.444 -19.322 -5.728 1.00 44.62 80 ILE A CA 1
ATOM 619 C C . ILE A 1 80 ? 1.740 -20.687 -5.817 1.00 44.62 80 ILE A C 1
ATOM 621 O O . ILE A 1 80 ? 1.408 -21.162 -6.902 1.00 44.62 80 ILE A O 1
ATOM 625 N N . ARG A 1 81 ? 1.587 -21.380 -4.684 1.00 37.59 81 ARG A N 1
ATOM 626 C CA . ARG A 1 81 ? 0.826 -22.624 -4.570 1.00 37.59 81 ARG A CA 1
ATOM 627 C C . ARG A 1 81 ? -0.591 -22.288 -4.142 1.00 37.59 81 ARG A C 1
ATOM 629 O O . ARG A 1 81 ? -0.819 -21.499 -3.232 1.00 37.59 81 ARG A O 1
ATOM 636 N N . GLN A 1 82 ? -1.544 -22.910 -4.824 1.00 37.69 82 GLN A N 1
ATOM 637 C CA . GLN A 1 82 ? -2.962 -22.754 -4.549 1.00 37.69 82 GLN A CA 1
ATOM 638 C C . GLN A 1 82 ? -3.340 -23.330 -3.168 1.00 37.69 82 GLN A C 1
ATOM 640 O O . GLN A 1 82 ? -3.035 -24.472 -2.825 1.00 37.69 82 GLN A O 1
ATOM 645 N N . SER A 1 83 ? -4.002 -22.459 -2.407 1.00 40.69 83 SER A N 1
ATOM 646 C CA . SER A 1 83 ? -5.169 -22.659 -1.535 1.00 40.69 83 SER A CA 1
ATOM 647 C C . SER A 1 83 ? -5.151 -23.556 -0.293 1.00 40.69 83 SER A C 1
ATOM 649 O O . SER A 1 83 ? -6.165 -23.524 0.395 1.00 40.69 83 SER A O 1
ATOM 651 N N . ASN A 1 84 ? -4.078 -24.262 0.086 1.00 39.91 84 ASN A N 1
ATOM 652 C CA . ASN A 1 84 ? -4.118 -25.078 1.324 1.00 39.91 84 ASN A CA 1
ATOM 653 C C . ASN A 1 84 ? -2.977 -24.830 2.333 1.00 39.91 84 ASN A C 1
ATOM 655 O O . ASN A 1 84 ? -2.954 -25.486 3.374 1.00 39.91 84 ASN A O 1
ATOM 659 N N . SER A 1 85 ? -2.024 -23.931 2.064 1.00 38.97 85 SER A N 1
ATOM 660 C CA . SER A 1 85 ? -0.921 -23.660 2.995 1.00 38.97 85 SER A CA 1
ATOM 661 C C . SER A 1 85 ? -1.147 -22.393 3.817 1.00 38.97 85 SER A C 1
ATOM 663 O O . SER A 1 85 ? -1.594 -21.363 3.318 1.00 38.97 85 SER A O 1
ATOM 665 N N . THR A 1 86 ? -0.755 -22.477 5.086 1.00 47.78 86 THR A N 1
ATOM 666 C CA . THR A 1 86 ? -0.603 -21.407 6.084 1.00 47.78 86 THR A CA 1
ATOM 667 C C . THR A 1 86 ? 0.494 -20.395 5.707 1.00 47.78 86 THR A C 1
ATOM 669 O O . THR A 1 86 ? 1.165 -19.847 6.579 1.00 47.78 86 THR A O 1
ATOM 672 N N . GLU A 1 87 ? 0.753 -20.189 4.415 1.00 47.19 87 GLU A N 1
ATOM 673 C CA . GLU A 1 87 ? 1.733 -19.213 3.954 1.00 47.19 87 GLU A CA 1
ATOM 674 C C . GLU A 1 87 ? 1.063 -17.851 3.773 1.00 47.19 87 GLU A C 1
ATOM 676 O O . GLU A 1 87 ? -0.065 -17.760 3.277 1.00 47.19 87 GLU A O 1
ATOM 681 N N . PRO A 1 88 ? 1.724 -16.770 4.209 1.00 50.25 88 PRO A N 1
ATOM 682 C CA . PRO A 1 88 ? 1.123 -15.460 4.151 1.00 50.25 88 PRO A CA 1
ATOM 683 C C . PRO A 1 88 ? 1.058 -14.976 2.693 1.00 50.25 88 PRO A C 1
ATOM 685 O O . PRO A 1 88 ? 1.963 -15.263 1.906 1.00 50.25 88 PRO A O 1
ATOM 688 N N . PRO A 1 89 ? 0.015 -14.220 2.313 1.00 56.12 89 PRO A N 1
ATOM 689 C CA . PRO A 1 89 ? -0.117 -13.773 0.939 1.00 56.12 89 PRO A CA 1
ATOM 690 C C . PRO A 1 89 ? 1.057 -12.890 0.488 1.00 56.12 89 PRO A C 1
ATOM 692 O O . PRO A 1 89 ? 1.642 -12.143 1.276 1.00 56.12 89 PRO A O 1
ATOM 695 N N . ALA A 1 90 ? 1.398 -12.964 -0.796 1.00 63.09 90 ALA A N 1
ATOM 696 C CA . ALA A 1 90 ? 2.461 -12.164 -1.396 1.00 63.09 90 ALA A CA 1
ATOM 697 C C . ALA A 1 90 ? 2.187 -10.652 -1.247 1.00 63.09 90 ALA A C 1
ATOM 699 O O . ALA A 1 90 ? 1.030 -10.222 -1.220 1.00 63.09 90 ALA A O 1
ATOM 700 N N . SER A 1 91 ? 3.240 -9.831 -1.152 1.00 71.44 91 SER A N 1
ATOM 701 C CA . SER A 1 91 ? 3.079 -8.372 -1.192 1.00 71.44 91 SER A CA 1
ATOM 702 C C . SER A 1 91 ? 2.509 -7.950 -2.551 1.00 71.44 91 SER A C 1
ATOM 704 O O . SER A 1 91 ? 2.727 -8.618 -3.562 1.00 71.44 91 SER A O 1
ATOM 706 N N . TRP A 1 92 ? 1.787 -6.831 -2.620 1.00 74.19 92 TRP A N 1
ATOM 707 C CA . TRP A 1 92 ? 1.145 -6.415 -3.875 1.00 74.19 92 TRP A CA 1
ATOM 708 C C . TRP A 1 92 ? 2.128 -6.256 -5.041 1.00 74.19 92 TRP A C 1
ATOM 710 O O . TRP A 1 92 ? 1.789 -6.534 -6.188 1.00 74.19 92 TRP A O 1
ATOM 720 N N . LEU A 1 93 ? 3.363 -5.840 -4.749 1.00 77.25 93 LEU A N 1
ATOM 721 C CA . LEU A 1 93 ? 4.412 -5.705 -5.750 1.00 77.25 93 LEU A CA 1
ATOM 722 C C . LEU A 1 93 ? 4.919 -7.077 -6.214 1.00 77.25 93 LEU A C 1
ATOM 724 O O . LEU A 1 93 ? 5.197 -7.250 -7.396 1.00 77.25 93 LEU A O 1
ATOM 728 N N . GLN A 1 94 ? 4.995 -8.068 -5.321 1.00 75.62 94 GLN A N 1
ATOM 729 C CA . GLN A 1 94 ? 5.282 -9.451 -5.717 1.00 75.62 94 GLN A CA 1
ATOM 730 C C . GLN A 1 94 ? 4.182 -9.996 -6.621 1.00 75.62 94 GLN A C 1
ATOM 732 O O . GLN A 1 94 ? 4.490 -10.616 -7.632 1.00 75.62 94 GLN A O 1
ATOM 737 N N . ILE A 1 95 ? 2.917 -9.711 -6.303 1.00 74.75 95 ILE A N 1
ATOM 738 C CA . ILE A 1 95 ? 1.783 -10.072 -7.158 1.00 74.75 95 ILE A CA 1
ATOM 739 C C . ILE A 1 95 ? 1.951 -9.414 -8.529 1.00 74.75 95 ILE A C 1
ATOM 741 O O . ILE A 1 95 ? 1.928 -10.113 -9.536 1.00 74.75 95 ILE A O 1
ATOM 745 N N . ALA A 1 96 ? 2.225 -8.107 -8.575 1.00 80.12 96 ALA A N 1
ATOM 746 C CA . ALA A 1 96 ? 2.431 -7.365 -9.818 1.00 80.12 96 ALA A CA 1
ATOM 747 C C . ALA A 1 96 ? 3.520 -7.978 -10.712 1.00 80.12 96 ALA A C 1
ATOM 749 O O . ALA A 1 96 ? 3.349 -8.092 -11.927 1.00 80.12 96 ALA A O 1
ATOM 750 N N . VAL A 1 97 ? 4.635 -8.386 -10.107 1.00 81.75 97 VAL A N 1
ATOM 751 C CA . VAL A 1 97 ? 5.761 -9.018 -10.805 1.00 81.75 97 VAL A CA 1
ATOM 752 C C . VAL A 1 97 ? 5.433 -10.451 -11.235 1.00 81.75 97 VAL A C 1
ATOM 754 O O . VAL A 1 97 ? 5.867 -10.877 -12.305 1.00 81.75 97 VAL A O 1
ATOM 757 N N . ALA A 1 98 ? 4.663 -11.185 -10.432 1.00 78.56 98 ALA A N 1
ATOM 758 C CA . ALA A 1 98 ? 4.354 -12.595 -10.647 1.00 78.56 98 ALA A CA 1
ATOM 759 C C . ALA A 1 98 ? 3.116 -12.851 -11.524 1.00 78.56 98 ALA A C 1
ATOM 761 O O . ALA A 1 98 ? 2.802 -14.010 -11.799 1.00 78.56 98 ALA A O 1
ATOM 762 N N . LEU A 1 99 ? 2.412 -11.807 -11.980 1.00 76.69 99 LEU A N 1
ATOM 763 C CA . LEU A 1 99 ? 1.249 -11.960 -12.855 1.00 76.69 99 LEU A CA 1
ATOM 764 C C . LEU A 1 99 ? 1.636 -12.728 -14.145 1.00 76.69 99 LEU A C 1
ATOM 766 O O . LEU A 1 99 ? 2.482 -12.252 -14.909 1.00 76.69 99 LEU A O 1
ATOM 770 N N . PRO A 1 100 ? 1.024 -13.903 -14.429 1.00 65.12 100 PRO A N 1
ATOM 771 C CA . PRO A 1 100 ? 1.445 -14.784 -15.529 1.00 65.12 100 PRO A CA 1
ATOM 772 C C . PRO A 1 100 ? 1.285 -14.171 -16.923 1.00 65.12 100 PRO A C 1
ATOM 774 O O . PRO A 1 100 ? 1.992 -14.533 -17.860 1.00 65.12 100 PRO A O 1
ATOM 777 N N . ARG A 1 101 ? 0.322 -13.259 -17.072 1.00 71.19 101 ARG A N 1
ATOM 778 C CA . ARG A 1 101 ? 0.060 -12.508 -18.299 1.00 71.19 101 ARG A CA 1
ATOM 779 C C . ARG A 1 101 ? -0.004 -11.040 -17.930 1.00 71.19 101 ARG A C 1
ATOM 781 O O . ARG A 1 101 ? -1.043 -10.558 -17.504 1.00 71.19 101 ARG A O 1
ATOM 788 N N . ARG A 1 102 ? 1.134 -10.363 -18.055 1.00 80.81 102 ARG A N 1
ATOM 789 C CA . ARG A 1 102 ? 1.204 -8.909 -17.954 1.00 80.81 102 ARG A CA 1
ATOM 790 C C . ARG A 1 102 ? 0.815 -8.357 -19.318 1.00 80.81 102 ARG A C 1
ATOM 792 O O . ARG A 1 102 ? 1.536 -8.553 -20.296 1.00 80.81 102 ARG A O 1
ATOM 799 N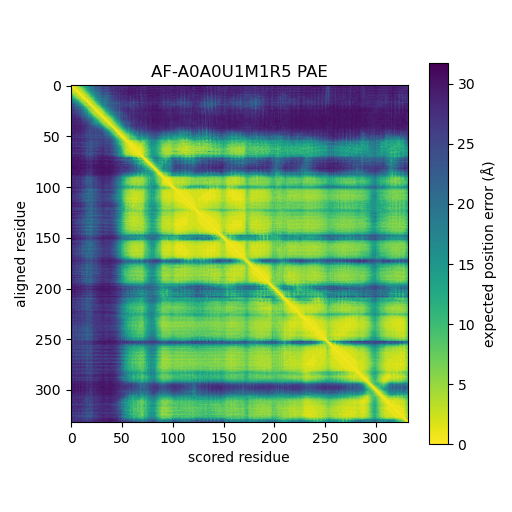 N . GLY A 1 103 ? -0.339 -7.722 -19.397 1.00 85.75 103 GLY A N 1
ATOM 800 C CA . GLY A 1 103 ? -0.696 -6.855 -20.501 1.00 85.75 103 GLY A CA 1
ATOM 801 C C . GLY A 1 103 ? 0.299 -5.707 -20.672 1.00 85.75 103 GLY A C 1
ATOM 802 O O . GLY A 1 103 ? 1.284 -5.529 -19.937 1.00 85.75 103 GLY A O 1
ATOM 803 N N . HIS A 1 104 ? 0.077 -4.949 -21.742 1.00 90.06 104 HIS A N 1
ATOM 804 C CA . HIS A 1 104 ? 1.026 -3.939 -22.189 1.00 90.06 104 HIS A CA 1
ATOM 805 C C . HIS A 1 104 ? 1.235 -2.853 -21.131 1.00 90.06 104 HIS A C 1
ATOM 807 O O . HIS A 1 104 ? 2.384 -2.521 -20.842 1.00 90.06 104 HIS A O 1
ATOM 813 N N . LEU A 1 105 ? 0.149 -2.360 -20.524 1.00 92.62 105 LEU A N 1
ATOM 814 C CA . LEU A 1 105 ? 0.180 -1.288 -19.536 1.00 92.62 105 LEU A CA 1
ATOM 815 C C . LEU A 1 105 ? 1.008 -1.654 -18.297 1.00 92.62 105 LEU A C 1
ATOM 817 O O . LEU A 1 105 ? 1.920 -0.911 -17.929 1.00 92.62 105 LEU A O 1
ATOM 821 N N . LEU A 1 106 ? 0.726 -2.792 -17.656 1.00 91.19 106 LEU A N 1
ATOM 822 C CA . LEU A 1 106 ? 1.468 -3.192 -16.460 1.00 91.19 106 LEU A CA 1
ATOM 823 C C . LEU A 1 106 ? 2.950 -3.420 -16.774 1.00 91.19 106 LEU A C 1
ATOM 825 O O . LEU A 1 106 ? 3.818 -3.044 -15.986 1.00 91.19 106 LEU A O 1
ATOM 829 N N . SER A 1 107 ? 3.251 -3.981 -17.946 1.00 91.06 107 SER A N 1
ATOM 830 C CA . SER A 1 107 ? 4.627 -4.227 -18.381 1.00 91.06 107 SER A CA 1
ATOM 831 C C . SER A 1 107 ? 5.438 -2.933 -18.499 1.00 91.06 107 SER A C 1
ATOM 833 O O . SER A 1 107 ? 6.532 -2.841 -17.940 1.00 91.06 107 SER A O 1
ATOM 835 N N . ILE A 1 108 ? 4.899 -1.912 -19.173 1.00 94.12 108 ILE A N 1
ATOM 836 C CA . ILE A 1 108 ? 5.595 -0.625 -19.332 1.00 94.12 108 ILE A CA 1
ATOM 837 C C . ILE A 1 108 ? 5.634 0.179 -18.025 1.00 94.12 108 ILE A C 1
ATOM 839 O O . ILE A 1 108 ? 6.637 0.835 -17.747 1.00 94.12 108 ILE A O 1
ATOM 843 N N . ALA A 1 109 ? 4.611 0.079 -17.169 1.00 94.00 109 ALA A N 1
ATOM 844 C CA . ALA A 1 109 ? 4.641 0.681 -15.836 1.00 94.00 109 ALA A CA 1
ATOM 845 C C . ALA A 1 109 ? 5.765 0.078 -14.972 1.00 94.00 109 ALA A C 1
ATOM 847 O O . ALA A 1 109 ? 6.571 0.813 -14.394 1.00 94.00 109 ALA A O 1
ATOM 848 N N . LEU A 1 110 ? 5.873 -1.258 -14.932 1.00 92.19 110 LEU A N 1
ATOM 849 C CA . LEU A 1 110 ? 6.940 -1.960 -14.207 1.00 92.19 110 LEU A CA 1
ATOM 850 C C . LEU A 1 110 ? 8.316 -1.605 -14.763 1.00 92.19 110 LEU A C 1
ATOM 852 O O . LEU A 1 110 ? 9.243 -1.369 -13.990 1.00 92.19 110 LEU A O 1
ATOM 856 N N . GLN A 1 111 ? 8.450 -1.520 -16.086 1.00 92.62 111 GLN A N 1
ATOM 857 C CA . GLN A 1 111 ? 9.700 -1.122 -16.723 1.00 92.62 111 GLN A CA 1
ATOM 858 C C . GLN A 1 111 ? 10.141 0.278 -16.275 1.00 92.62 111 GLN A C 1
ATOM 860 O O . GLN A 1 111 ? 11.301 0.446 -15.893 1.00 92.62 111 GLN A O 1
ATOM 865 N N . ALA A 1 112 ? 9.233 1.261 -16.254 1.00 93.50 112 ALA A N 1
ATOM 866 C CA . ALA A 1 112 ? 9.538 2.603 -15.759 1.00 93.50 112 ALA A CA 1
ATOM 867 C C . ALA A 1 112 ? 10.013 2.571 -14.294 1.00 93.50 112 ALA A C 1
ATOM 869 O O . ALA A 1 112 ? 11.055 3.148 -13.966 1.00 93.50 112 ALA A O 1
ATOM 870 N N . LEU A 1 113 ? 9.296 1.846 -13.423 1.00 91.25 113 LEU A N 1
ATOM 871 C CA . LEU A 1 113 ? 9.657 1.677 -12.010 1.00 91.25 113 LEU A CA 1
ATOM 872 C C . LEU A 1 113 ? 11.053 1.064 -11.838 1.00 91.25 113 LEU A C 1
ATOM 874 O O . LEU A 1 113 ? 11.873 1.590 -11.079 1.00 91.25 113 LEU A O 1
ATOM 878 N N . CYS A 1 114 ? 11.345 -0.009 -12.572 1.00 90.38 114 CYS A N 1
ATOM 879 C CA . CYS A 1 114 ? 12.637 -0.682 -12.514 1.00 90.38 114 CYS A CA 1
ATOM 880 C C . CYS A 1 114 ? 13.771 0.233 -13.001 1.00 90.38 114 CYS A C 1
ATOM 882 O O . CYS A 1 114 ? 14.819 0.296 -12.362 1.00 90.38 114 CYS A O 1
ATOM 884 N N . MET A 1 115 ? 13.561 0.991 -14.085 1.00 90.44 115 MET A N 1
ATOM 885 C CA . MET A 1 115 ? 14.556 1.934 -14.612 1.00 90.44 115 MET A CA 1
ATOM 886 C C . MET A 1 115 ? 14.914 3.030 -13.604 1.00 90.44 115 MET A C 1
ATOM 888 O O . MET A 1 115 ? 16.098 3.276 -13.372 1.00 90.44 115 MET A O 1
ATOM 892 N N . ASN A 1 116 ? 13.923 3.644 -12.949 1.00 87.62 116 ASN A N 1
ATOM 893 C CA . ASN A 1 116 ? 14.168 4.614 -11.874 1.00 87.62 116 ASN A CA 1
ATOM 894 C C . ASN A 1 116 ? 15.000 3.987 -10.739 1.00 87.62 116 ASN A C 1
ATOM 896 O O . ASN A 1 116 ? 15.963 4.568 -10.233 1.00 87.62 116 ASN A O 1
ATOM 900 N N . LYS A 1 117 ? 14.686 2.748 -10.362 1.00 83.06 117 LYS A N 1
ATOM 901 C CA . LYS A 1 117 ? 15.399 2.069 -9.276 1.00 83.06 117 LYS A CA 1
ATOM 902 C C . LYS A 1 117 ? 16.839 1.736 -9.622 1.00 83.06 117 LYS A C 1
ATOM 904 O O . LYS A 1 117 ? 17.726 2.065 -8.839 1.00 83.06 117 LYS A O 1
ATOM 909 N N . ILE A 1 118 ? 17.084 1.179 -10.803 1.00 84.31 118 ILE A N 1
ATOM 910 C CA . ILE A 1 118 ? 18.438 0.933 -11.311 1.00 84.31 118 ILE A CA 1
ATOM 911 C C . ILE A 1 118 ? 19.216 2.253 -11.383 1.00 84.31 118 ILE A C 1
ATOM 913 O O . ILE A 1 118 ? 20.352 2.319 -10.919 1.00 84.31 118 ILE A O 1
ATOM 917 N N . ARG A 1 119 ? 18.597 3.337 -11.870 1.00 87.88 119 ARG A N 1
ATOM 918 C CA . ARG A 1 119 ? 19.202 4.678 -11.870 1.00 87.88 119 ARG A CA 1
ATOM 919 C C . ARG A 1 119 ? 19.653 5.104 -10.470 1.00 87.88 119 ARG A C 1
ATOM 921 O O . ARG A 1 119 ? 20.766 5.599 -10.337 1.00 87.88 119 ARG A O 1
ATOM 928 N N . ARG A 1 120 ? 18.831 4.910 -9.433 1.00 83.06 120 ARG A N 1
ATOM 929 C CA . ARG A 1 120 ? 19.185 5.254 -8.042 1.00 83.06 120 ARG A CA 1
ATOM 930 C C . ARG A 1 120 ? 20.324 4.399 -7.483 1.00 83.06 120 ARG A C 1
ATOM 932 O O . ARG A 1 120 ? 21.176 4.941 -6.794 1.00 83.06 120 ARG A O 1
ATOM 939 N N . VAL A 1 121 ? 20.336 3.098 -7.776 1.00 81.50 121 VAL A N 1
ATOM 940 C CA . VAL A 1 121 ? 21.369 2.168 -7.279 1.00 81.50 121 VAL A CA 1
ATOM 941 C C . VAL A 1 121 ? 22.717 2.408 -7.962 1.00 81.50 121 VAL A C 1
ATOM 943 O O . VAL A 1 121 ? 23.745 2.414 -7.298 1.00 81.50 121 VAL A O 1
ATOM 946 N N . TYR A 1 122 ? 22.719 2.633 -9.277 1.00 84.69 122 TYR A N 1
ATOM 947 C CA . TYR A 1 122 ? 23.946 2.710 -10.080 1.00 84.69 122 TYR A CA 1
ATOM 948 C C . TYR A 1 122 ? 24.320 4.133 -10.526 1.00 84.69 122 TYR A C 1
ATOM 950 O O . TYR A 1 122 ? 25.266 4.310 -11.290 1.00 84.69 122 TYR A O 1
ATOM 958 N N . GLY A 1 123 ? 23.563 5.157 -10.123 1.00 84.38 123 GLY A N 1
ATOM 959 C CA . GLY A 1 123 ? 23.825 6.563 -10.465 1.00 84.38 123 GLY A CA 1
ATOM 960 C C . GLY A 1 123 ? 23.709 6.912 -11.957 1.00 84.38 123 GLY A C 1
ATOM 961 O O . GLY A 1 123 ? 24.175 7.966 -12.386 1.00 84.38 123 GLY A O 1
ATOM 962 N N . ASN A 1 124 ? 23.111 6.048 -12.782 1.00 85.50 124 ASN A N 1
ATOM 963 C CA . ASN A 1 124 ? 23.110 6.216 -14.235 1.00 85.50 124 ASN A CA 1
ATOM 964 C C . ASN A 1 124 ? 21.910 7.049 -14.725 1.00 85.50 124 ASN A C 1
ATOM 966 O O . ASN A 1 124 ? 20.787 6.556 -14.843 1.00 85.50 124 ASN A O 1
ATOM 970 N N . ASN A 1 125 ? 22.167 8.309 -15.087 1.00 88.44 125 ASN A N 1
ATOM 971 C CA . ASN A 1 125 ? 21.147 9.249 -15.569 1.00 88.44 125 ASN A CA 1
ATOM 972 C C . ASN A 1 125 ? 20.537 8.894 -16.939 1.00 88.44 125 ASN A C 1
ATOM 974 O O . ASN A 1 125 ? 19.470 9.409 -17.268 1.00 88.44 125 ASN A O 1
ATOM 978 N N . ALA A 1 126 ? 21.130 8.001 -17.737 1.00 90.19 126 ALA A N 1
ATOM 979 C CA . ALA A 1 126 ? 20.480 7.539 -18.966 1.00 90.19 126 ALA A CA 1
ATOM 980 C C . ALA A 1 126 ? 19.176 6.783 -18.651 1.00 90.19 126 ALA A C 1
ATOM 982 O O . ALA A 1 126 ? 18.165 6.974 -19.329 1.00 90.19 126 ALA A O 1
ATOM 983 N N . PHE A 1 127 ? 19.170 5.997 -17.568 1.00 89.69 127 PHE A N 1
ATOM 984 C CA . PHE A 1 127 ? 17.976 5.296 -17.094 1.00 89.69 127 PHE A CA 1
ATOM 985 C C . PHE A 1 127 ? 16.900 6.240 -16.556 1.00 89.69 127 PHE A C 1
ATOM 987 O O . PHE A 1 127 ? 15.726 5.891 -16.613 1.00 89.69 127 PHE A O 1
ATOM 994 N N . LEU A 1 128 ? 17.261 7.446 -16.106 1.00 89.44 128 LEU A N 1
ATOM 995 C CA . LEU A 1 128 ? 16.274 8.471 -15.766 1.00 89.44 128 LEU A CA 1
ATOM 996 C C . LEU A 1 128 ? 15.483 8.897 -17.001 1.00 89.44 128 LEU A C 1
ATOM 998 O O . LEU A 1 128 ? 14.258 8.823 -17.016 1.00 89.44 128 LEU A O 1
ATOM 1002 N N . MET A 1 129 ? 16.187 9.319 -18.053 1.00 90.81 129 MET A N 1
ATOM 1003 C CA . MET A 1 129 ? 15.543 9.813 -19.273 1.00 90.81 129 MET A CA 1
ATOM 1004 C C . MET A 1 129 ? 14.704 8.721 -19.947 1.00 90.81 129 MET A C 1
ATOM 1006 O O . MET A 1 129 ? 13.592 8.983 -20.417 1.00 90.81 129 MET A O 1
ATOM 1010 N N . GLN A 1 130 ? 15.208 7.482 -19.952 1.00 92.25 130 GLN A N 1
ATOM 1011 C CA . GLN A 1 130 ? 14.452 6.323 -20.429 1.00 92.25 130 GLN A CA 1
ATOM 1012 C C . GLN A 1 130 ? 13.234 6.045 -19.542 1.00 92.25 130 GLN A C 1
ATOM 1014 O O . GLN A 1 130 ? 12.129 5.933 -20.068 1.00 92.25 130 GLN A O 1
ATOM 1019 N N . GLY A 1 131 ? 13.405 6.020 -18.217 1.00 91.88 131 GLY A N 1
ATOM 1020 C CA . GLY A 1 131 ? 12.324 5.815 -17.253 1.00 91.88 131 GLY A CA 1
ATOM 1021 C C . GLY A 1 131 ? 11.202 6.838 -17.412 1.00 91.88 131 GLY A C 1
ATOM 1022 O O . GLY A 1 131 ? 10.042 6.451 -17.511 1.00 91.88 131 GLY A O 1
ATOM 1023 N N . MET A 1 132 ? 11.535 8.125 -17.568 1.00 91.69 132 MET A N 1
ATOM 1024 C CA . MET A 1 132 ? 10.557 9.191 -17.824 1.00 91.69 132 MET A CA 1
ATOM 1025 C C . MET A 1 132 ? 9.807 8.994 -19.144 1.00 91.69 132 MET A C 1
ATOM 1027 O O . MET A 1 132 ? 8.597 9.215 -19.215 1.00 91.69 132 MET A O 1
ATOM 1031 N N . THR A 1 133 ? 10.513 8.561 -20.189 1.00 94.50 133 THR A N 1
ATOM 1032 C CA . THR A 1 133 ? 9.907 8.291 -21.499 1.00 94.50 133 THR A CA 1
ATOM 1033 C C . THR A 1 133 ? 8.919 7.129 -21.413 1.00 94.50 133 THR A C 1
ATOM 1035 O O . THR A 1 133 ? 7.785 7.251 -21.880 1.00 94.50 133 THR A O 1
ATOM 1038 N N . VAL A 1 134 ? 9.326 6.024 -20.781 1.00 95.00 134 VAL A N 1
ATOM 1039 C CA . VAL A 1 134 ? 8.489 4.832 -20.586 1.00 95.00 134 VAL A CA 1
ATOM 1040 C C . VAL A 1 134 ? 7.309 5.145 -19.660 1.00 95.00 134 VAL A C 1
ATOM 1042 O O . VAL A 1 134 ? 6.184 4.754 -19.954 1.00 95.00 134 VAL A O 1
ATOM 1045 N N . HIS A 1 135 ? 7.509 5.944 -18.612 1.00 94.62 135 HIS A N 1
ATOM 1046 C CA . HIS A 1 135 ? 6.432 6.430 -17.749 1.00 94.62 135 HIS A CA 1
ATOM 1047 C C . HIS A 1 135 ? 5.370 7.217 -18.538 1.00 94.62 135 HIS A C 1
ATOM 1049 O O . HIS A 1 135 ? 4.177 6.943 -18.433 1.00 94.62 135 HIS A O 1
ATOM 1055 N N . GLY A 1 136 ? 5.786 8.142 -19.410 1.00 94.62 136 GLY A N 1
ATOM 1056 C CA . GLY A 1 136 ? 4.861 8.873 -20.285 1.00 94.62 136 GLY A CA 1
ATOM 1057 C C . GLY A 1 136 ? 4.151 7.987 -21.321 1.00 94.62 136 GLY A C 1
ATOM 1058 O O . 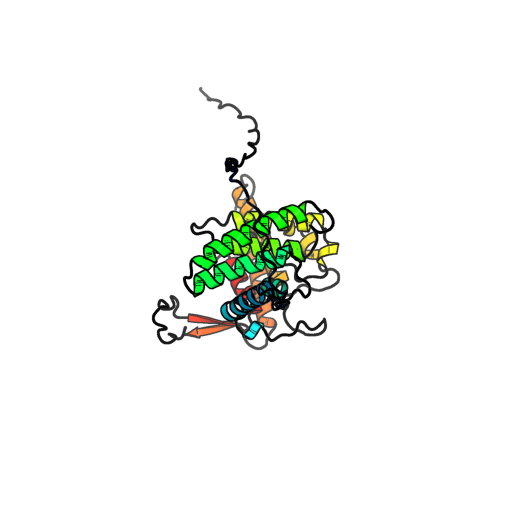GLY A 1 136 ? 3.055 8.314 -21.779 1.00 94.62 136 GLY A O 1
ATOM 1059 N N . GLN A 1 137 ? 4.747 6.860 -21.721 1.00 96.25 137 GLN A N 1
ATOM 1060 C CA . GLN A 1 137 ? 4.058 5.840 -22.524 1.00 96.25 137 GLN A CA 1
ATOM 1061 C C . GLN A 1 137 ? 3.012 5.098 -21.687 1.00 96.25 137 GLN A C 1
ATOM 1063 O O . GLN A 1 137 ? 1.884 4.934 -22.146 1.00 96.25 137 GLN A O 1
ATOM 1068 N N . ALA A 1 138 ? 3.352 4.732 -20.451 1.00 95.38 138 ALA A N 1
ATOM 1069 C CA . ALA A 1 138 ? 2.452 4.056 -19.528 1.00 95.38 138 ALA A CA 1
ATOM 1070 C C . ALA A 1 138 ? 1.216 4.894 -19.188 1.00 95.38 138 ALA A C 1
ATOM 1072 O O . ALA A 1 138 ? 0.104 4.384 -19.258 1.00 95.38 138 ALA A O 1
ATOM 1073 N N . LEU A 1 139 ? 1.376 6.198 -18.942 1.00 93.38 139 LEU A N 1
ATOM 1074 C CA . LEU A 1 139 ? 0.239 7.100 -18.727 1.00 93.38 139 LEU A CA 1
ATOM 1075 C C . LEU A 1 139 ? -0.698 7.171 -19.943 1.00 93.38 139 LEU A C 1
ATOM 1077 O O . LEU A 1 139 ? -1.914 7.200 -19.779 1.00 93.38 139 LEU A O 1
ATOM 1081 N N . ARG A 1 140 ? -0.157 7.154 -21.169 1.00 94.44 140 ARG A N 1
ATOM 1082 C CA . ARG A 1 140 ? -0.971 7.125 -22.398 1.00 94.44 140 ARG A CA 1
ATOM 1083 C C . ARG A 1 140 ? -1.687 5.789 -22.586 1.00 94.44 140 ARG A C 1
ATOM 1085 O O . ARG A 1 140 ? -2.850 5.774 -22.976 1.00 94.44 140 ARG A O 1
ATOM 1092 N N . ALA A 1 141 ? -1.017 4.674 -22.300 1.00 93.06 141 ALA A N 1
ATOM 1093 C CA . ALA A 1 141 ? -1.643 3.355 -22.336 1.00 93.06 141 ALA A CA 1
ATOM 1094 C C . ALA A 1 141 ? -2.764 3.242 -21.293 1.00 93.06 141 ALA A C 1
ATOM 1096 O O . ALA A 1 141 ? -3.847 2.770 -21.622 1.00 93.06 141 ALA A O 1
ATOM 1097 N N . LEU A 1 142 ? -2.537 3.762 -20.083 1.00 91.50 142 LEU A N 1
ATOM 1098 C CA . LEU A 1 142 ? -3.540 3.826 -19.028 1.00 91.50 142 LEU A CA 1
ATOM 1099 C C . LEU A 1 142 ? -4.740 4.655 -19.481 1.00 91.50 142 LEU A C 1
ATOM 1101 O O . LEU A 1 142 ? -5.867 4.191 -19.375 1.00 91.50 142 LEU A O 1
ATOM 1105 N N . GLN A 1 143 ? -4.513 5.843 -20.050 1.00 90.31 143 GLN A N 1
ATOM 1106 C CA . GLN A 1 143 ? -5.590 6.644 -20.632 1.00 90.31 143 GLN A CA 1
ATOM 1107 C C . GLN A 1 143 ? -6.401 5.830 -21.641 1.00 90.31 143 GLN A C 1
ATOM 1109 O O . GLN A 1 143 ? -7.621 5.810 -21.539 1.00 90.31 143 GLN A O 1
ATOM 1114 N N . ASN A 1 144 ? -5.763 5.110 -22.562 1.00 89.62 144 ASN A N 1
ATOM 1115 C CA . ASN A 1 144 ? -6.484 4.284 -23.531 1.00 89.62 144 ASN A CA 1
ATOM 1116 C C . ASN A 1 144 ? -7.305 3.168 -22.860 1.00 89.62 144 ASN A C 1
ATOM 1118 O O . ASN A 1 144 ? -8.464 2.982 -23.221 1.00 89.62 144 ASN A O 1
ATOM 1122 N N . GLU A 1 145 ? -6.743 2.472 -21.865 1.00 87.50 145 GLU A N 1
ATOM 1123 C CA . GLU A 1 145 ? -7.445 1.407 -21.132 1.00 87.50 145 GLU A CA 1
ATOM 1124 C C . GLU A 1 145 ? -8.617 1.918 -20.291 1.00 87.50 145 GLU A C 1
ATOM 1126 O O . GLU A 1 145 ? -9.628 1.228 -20.175 1.00 87.50 145 GLU A O 1
ATOM 1131 N N . ILE A 1 146 ? -8.506 3.126 -19.728 1.00 84.31 146 ILE A N 1
ATOM 1132 C CA . ILE A 1 146 ? -9.589 3.791 -18.991 1.00 84.31 146 ILE A CA 1
ATOM 1133 C C . ILE A 1 146 ? -10.799 4.040 -19.904 1.00 84.31 146 ILE A C 1
ATOM 1135 O O . ILE A 1 146 ? -11.942 3.931 -19.463 1.00 84.31 146 ILE A O 1
ATOM 1139 N N . HIS A 1 147 ? -10.567 4.366 -21.178 1.00 83.06 147 HIS A N 1
ATOM 1140 C CA . HIS A 1 147 ? -11.652 4.638 -22.125 1.00 83.06 147 HIS A CA 1
ATOM 1141 C C . HIS A 1 147 ? -12.357 3.360 -22.610 1.00 83.06 147 HIS A C 1
ATOM 1143 O O . HIS A 1 147 ? -13.481 3.442 -23.108 1.00 83.06 147 HIS A O 1
ATOM 1149 N N . SER A 1 148 ? -11.753 2.178 -22.448 1.00 77.94 148 SER A N 1
ATOM 1150 C CA . SER A 1 148 ? -12.392 0.891 -22.732 1.00 77.94 148 SER A CA 1
ATOM 1151 C C . SER A 1 148 ? -13.006 0.288 -21.464 1.00 77.94 148 SER A C 1
ATOM 1153 O O . SER A 1 148 ? -12.328 -0.295 -20.619 1.00 77.94 148 SER A O 1
ATOM 1155 N N . THR A 1 149 ? -14.334 0.375 -21.354 1.00 62.78 149 THR A N 1
ATOM 1156 C CA . THR A 1 149 ? -15.125 0.040 -20.152 1.00 62.78 149 THR A CA 1
ATOM 1157 C C . THR A 1 149 ? -14.898 -1.382 -19.617 1.00 62.78 149 THR A C 1
ATOM 1159 O O . THR A 1 149 ? -15.022 -1.611 -18.419 1.00 62.78 149 THR A O 1
ATOM 1162 N N . ASN A 1 150 ? -14.518 -2.332 -20.480 1.00 65.62 150 ASN A N 1
ATOM 1163 C CA . ASN A 1 150 ? -14.301 -3.735 -20.102 1.00 65.62 150 ASN A CA 1
ATOM 1164 C C . ASN A 1 150 ? -12.907 -4.032 -19.516 1.00 65.62 150 ASN A C 1
ATOM 1166 O O . ASN A 1 150 ? -12.744 -5.062 -18.870 1.00 65.62 150 ASN A O 1
ATOM 1170 N N . THR A 1 151 ? -11.902 -3.178 -19.737 1.00 62.44 151 THR A N 1
ATOM 1171 C CA . THR A 1 151 ? -10.519 -3.408 -19.263 1.00 62.44 151 THR A CA 1
ATOM 1172 C C . THR A 1 151 ? -10.143 -2.518 -18.092 1.00 62.44 151 THR A C 1
ATOM 1174 O O . THR A 1 151 ? -9.332 -2.925 -17.273 1.00 62.44 151 THR A O 1
ATOM 1177 N N . ALA A 1 152 ? -10.771 -1.346 -17.961 1.00 59.31 152 ALA A N 1
ATOM 1178 C CA . ALA A 1 152 ? -10.583 -0.447 -16.824 1.00 59.31 152 ALA A CA 1
ATOM 1179 C C . ALA A 1 152 ? -10.740 -1.187 -15.473 1.00 59.31 152 ALA A C 1
ATOM 1181 O O . ALA A 1 152 ? -9.930 -1.083 -14.556 1.00 59.31 152 ALA A O 1
ATOM 1182 N N . ALA A 1 153 ? -11.733 -2.065 -15.364 1.00 63.44 153 ALA A N 1
ATOM 1183 C CA . ALA A 1 153 ? -11.958 -2.856 -14.161 1.00 63.44 153 ALA A CA 1
ATOM 1184 C C . ALA A 1 153 ? -11.118 -4.154 -14.071 1.00 63.44 153 ALA A C 1
ATOM 1186 O O . ALA A 1 153 ? -11.448 -5.031 -13.276 1.00 63.44 153 ALA A O 1
ATOM 1187 N N . ALA A 1 154 ? -10.009 -4.298 -14.802 1.00 79.38 154 ALA A N 1
ATOM 1188 C CA . ALA A 1 154 ? -9.103 -5.435 -14.625 1.00 79.38 154 ALA A CA 1
ATOM 1189 C C . ALA A 1 154 ? -8.160 -5.232 -13.425 1.00 79.38 154 ALA A C 1
ATOM 1191 O O . ALA A 1 154 ? -7.635 -4.140 -13.191 1.00 79.38 154 ALA A O 1
ATOM 1192 N N . VAL A 1 155 ? -7.923 -6.280 -12.630 1.00 78.81 155 VAL A N 1
ATOM 1193 C CA . VAL A 1 155 ? -6.937 -6.285 -11.519 1.00 78.81 155 VAL A CA 1
ATOM 1194 C C . VAL A 1 155 ? -5.567 -5.800 -11.997 1.00 78.81 155 VAL A C 1
ATOM 1196 O O . VAL A 1 155 ? -4.870 -5.067 -11.297 1.00 78.81 155 VAL A O 1
ATOM 1199 N N . GLU A 1 156 ? -5.226 -6.139 -13.237 1.00 83.88 156 GLU A N 1
ATOM 1200 C CA . GLU A 1 156 ? -4.008 -5.693 -13.893 1.00 83.88 156 GLU A CA 1
ATOM 1201 C C . GLU A 1 156 ? -3.912 -4.164 -14.004 1.00 83.88 156 GLU A C 1
ATOM 1203 O O . GLU A 1 156 ? -2.887 -3.592 -13.635 1.00 83.88 156 GLU A O 1
ATOM 1208 N N . THR A 1 157 ? -4.975 -3.484 -14.440 1.00 87.00 157 THR A N 1
ATOM 1209 C CA . THR A 1 157 ? -4.975 -2.025 -14.600 1.00 87.00 157 THR A CA 1
ATOM 1210 C C . THR A 1 157 ? -4.833 -1.318 -13.250 1.00 87.00 157 THR A C 1
ATOM 1212 O O . THR A 1 157 ? -4.035 -0.390 -13.137 1.00 87.00 157 THR A O 1
ATOM 1215 N N . LEU A 1 158 ? -5.496 -1.798 -12.187 1.00 85.19 158 LEU A N 1
ATOM 1216 C CA . LEU A 1 158 ? -5.282 -1.271 -10.824 1.00 85.19 158 LEU A CA 1
ATOM 1217 C C . LEU A 1 158 ? -3.844 -1.476 -10.352 1.00 85.19 158 LEU A C 1
ATOM 1219 O O . LEU A 1 158 ? -3.231 -0.578 -9.774 1.00 85.19 158 LEU A O 1
ATOM 1223 N N . THR A 1 159 ? -3.291 -2.655 -10.628 1.00 85.56 159 THR A N 1
ATOM 1224 C CA . THR A 1 159 ? -1.901 -2.972 -10.306 1.00 85.56 159 THR A CA 1
ATOM 1225 C C . THR A 1 159 ? -0.955 -2.016 -11.031 1.00 85.56 159 THR A C 1
ATOM 1227 O O . THR A 1 159 ? -0.033 -1.477 -10.421 1.00 85.56 159 THR A O 1
ATOM 1230 N N . ALA A 1 160 ? -1.210 -1.731 -12.309 1.00 90.50 160 ALA A N 1
ATOM 1231 C CA . ALA A 1 160 ? -0.413 -0.794 -13.084 1.00 90.50 160 ALA A CA 1
ATOM 1232 C C . ALA A 1 160 ? -0.514 0.645 -12.560 1.00 90.50 160 ALA A C 1
ATOM 1234 O O . ALA A 1 160 ? 0.515 1.307 -12.440 1.00 90.50 160 ALA A O 1
ATOM 1235 N N . ILE A 1 161 ? -1.712 1.112 -12.186 1.00 89.25 161 ILE A N 1
ATOM 1236 C CA . ILE A 1 161 ? -1.911 2.432 -11.561 1.00 89.25 161 ILE A CA 1
ATOM 1237 C C . ILE A 1 161 ? -1.048 2.561 -10.298 1.00 89.25 161 ILE A C 1
ATOM 1239 O O . ILE A 1 161 ? -0.351 3.559 -10.121 1.00 89.25 161 ILE A O 1
ATOM 1243 N N . ARG A 1 162 ? -0.995 1.522 -9.456 1.00 86.69 162 ARG A N 1
ATOM 1244 C CA . ARG A 1 162 ? -0.130 1.520 -8.265 1.00 86.69 162 ARG A CA 1
ATOM 1245 C C . ARG A 1 162 ? 1.353 1.537 -8.577 1.00 86.69 162 ARG A C 1
ATOM 1247 O O . ARG A 1 162 ? 2.113 2.241 -7.916 1.00 86.69 162 ARG A O 1
ATOM 1254 N N . VAL A 1 163 ? 1.777 0.777 -9.583 1.00 89.62 163 VAL A N 1
ATOM 1255 C CA . VAL A 1 163 ? 3.169 0.797 -10.048 1.00 89.62 163 VAL A CA 1
ATOM 1256 C C . VAL A 1 163 ? 3.553 2.200 -10.538 1.00 89.62 163 VAL A C 1
ATOM 1258 O O . VAL A 1 163 ? 4.647 2.669 -10.223 1.00 89.62 163 VAL A O 1
ATOM 1261 N N . LEU A 1 164 ? 2.651 2.897 -11.239 1.00 90.50 164 LEU A N 1
ATOM 1262 C CA . LEU A 1 164 ? 2.853 4.279 -11.689 1.00 90.50 164 LEU A CA 1
ATOM 1263 C C . LEU A 1 164 ? 2.917 5.266 -10.527 1.00 90.50 164 LEU A C 1
ATOM 1265 O O . LEU A 1 164 ? 3.870 6.038 -10.440 1.00 90.50 164 LEU A O 1
ATOM 1269 N N . GLY A 1 165 ? 1.986 5.186 -9.577 1.00 87.06 165 GLY A N 1
ATOM 1270 C CA . GLY A 1 165 ? 2.067 5.992 -8.363 1.00 87.06 165 GLY A CA 1
ATOM 1271 C C . GLY A 1 165 ? 3.391 5.763 -7.626 1.00 87.06 165 GLY A C 1
ATOM 1272 O O . GLY A 1 165 ? 4.022 6.712 -7.158 1.00 87.06 165 GLY A O 1
ATOM 1273 N N . MET A 1 166 ? 3.839 4.510 -7.516 1.00 85.31 166 MET A N 1
ATOM 1274 C CA . MET A 1 166 ? 5.092 4.176 -6.842 1.00 85.31 166 MET A CA 1
ATOM 1275 C C . MET A 1 166 ? 6.305 4.734 -7.600 1.00 85.31 166 MET A C 1
ATOM 1277 O O . MET A 1 166 ? 7.248 5.220 -6.972 1.00 85.31 166 MET A O 1
ATOM 1281 N N . TYR A 1 167 ? 6.276 4.721 -8.935 1.00 89.25 167 TYR A N 1
ATOM 1282 C CA . TYR A 1 167 ? 7.273 5.405 -9.756 1.00 89.25 167 TYR A CA 1
ATOM 1283 C C . TYR A 1 167 ? 7.329 6.901 -9.424 1.00 89.25 167 TYR A C 1
ATOM 1285 O O . TYR A 1 167 ? 8.412 7.416 -9.149 1.00 89.25 167 TYR A O 1
ATOM 1293 N N . GLU A 1 168 ? 6.186 7.586 -9.386 1.00 88.06 168 GLU A N 1
ATOM 1294 C CA . GLU A 1 168 ? 6.104 9.023 -9.096 1.00 88.06 168 GLU A CA 1
ATOM 1295 C C . GLU A 1 168 ? 6.571 9.357 -7.676 1.00 88.06 168 GLU A C 1
ATOM 1297 O O . GLU A 1 168 ? 7.314 10.319 -7.481 1.00 88.06 168 GLU A O 1
ATOM 1302 N N . MET A 1 169 ? 6.218 8.524 -6.694 1.00 82.56 169 MET A N 1
ATOM 1303 C CA . MET A 1 169 ? 6.712 8.636 -5.319 1.00 82.56 169 MET A CA 1
ATOM 1304 C C . MET A 1 169 ? 8.247 8.566 -5.261 1.00 82.56 169 MET A C 1
ATOM 1306 O O . MET A 1 169 ? 8.872 9.232 -4.436 1.00 82.56 169 MET A O 1
ATOM 1310 N N . PHE A 1 170 ? 8.871 7.771 -6.133 1.00 80.81 170 PHE A N 1
ATOM 1311 C CA . PHE A 1 170 ? 10.324 7.654 -6.209 1.00 80.81 170 PHE A CA 1
ATOM 1312 C C . PHE A 1 170 ? 10.990 8.668 -7.151 1.00 80.81 170 PHE A C 1
ATOM 1314 O O . PHE A 1 170 ? 12.174 8.926 -6.988 1.00 80.81 170 PHE A O 1
ATOM 1321 N N . GLU A 1 171 ? 10.328 9.242 -8.147 1.00 81.88 171 GLU A N 1
ATOM 1322 C CA . GLU A 1 171 ? 10.936 10.305 -8.970 1.00 81.88 171 GLU A CA 1
ATOM 1323 C C . GLU A 1 171 ? 10.734 11.707 -8.380 1.00 81.88 171 GLU A C 1
ATOM 1325 O O . GLU A 1 171 ? 11.543 12.597 -8.632 1.00 81.88 171 GLU A O 1
ATOM 1330 N N . GLY A 1 172 ? 9.698 11.918 -7.563 1.00 69.94 172 GLY A N 1
ATOM 1331 C CA . GLY A 1 172 ? 9.403 13.210 -6.951 1.00 69.94 172 GLY A CA 1
ATOM 1332 C C . GLY A 1 172 ? 10.545 13.718 -6.064 1.00 69.94 172 GLY A C 1
ATOM 1333 O O . GLY A 1 172 ? 10.670 13.330 -4.906 1.00 69.94 172 GLY A O 1
ATOM 1334 N N . THR A 1 173 ? 11.357 14.642 -6.582 1.00 47.44 173 THR A N 1
ATOM 1335 C CA . THR A 1 173 ? 12.507 15.252 -5.891 1.00 47.44 173 THR A CA 1
ATOM 1336 C C . THR A 1 173 ? 12.136 16.285 -4.823 1.00 47.44 173 THR A C 1
ATOM 1338 O O . THR A 1 173 ? 13.032 16.862 -4.215 1.00 47.44 173 THR A O 1
ATOM 1341 N N . MET A 1 174 ? 10.850 16.534 -4.543 1.00 43.72 174 MET A N 1
ATOM 1342 C CA . MET A 1 174 ? 10.435 17.626 -3.646 1.00 43.72 174 MET A CA 1
ATOM 1343 C C . MET A 1 174 ? 9.195 17.324 -2.792 1.00 43.72 174 MET A C 1
ATOM 1345 O O . MET A 1 174 ? 8.264 18.121 -2.760 1.00 43.72 174 MET A O 1
ATOM 1349 N N . GLY A 1 175 ? 9.143 16.178 -2.104 1.00 52.19 175 GLY A N 1
ATOM 1350 C CA . GLY A 1 175 ? 8.189 15.953 -0.997 1.00 52.19 175 GLY A CA 1
ATOM 1351 C C . GLY A 1 175 ? 6.691 16.014 -1.348 1.00 52.19 175 GLY A C 1
ATOM 1352 O O . GLY A 1 175 ? 5.845 15.956 -0.460 1.00 52.19 175 GLY A O 1
ATOM 1353 N N . SER A 1 176 ? 6.347 16.125 -2.630 1.00 63.25 176 SER A N 1
ATOM 1354 C CA . SER A 1 176 ? 4.978 16.187 -3.123 1.00 63.25 176 SER A CA 1
ATOM 1355 C C . SER A 1 176 ? 4.482 14.763 -3.362 1.00 63.25 176 SER A C 1
ATOM 1357 O O . SER A 1 176 ? 4.735 14.173 -4.411 1.00 63.25 176 SER A O 1
ATOM 1359 N N . ALA A 1 177 ? 3.728 14.225 -2.404 1.00 69.31 177 ALA A N 1
ATOM 1360 C CA . ALA A 1 177 ? 3.004 12.962 -2.556 1.00 69.31 177 ALA A CA 1
ATOM 1361 C C . ALA A 1 177 ? 1.772 13.073 -3.485 1.00 69.31 177 ALA A C 1
ATOM 1363 O O . ALA A 1 177 ? 1.001 12.127 -3.576 1.00 69.31 177 ALA A O 1
ATOM 1364 N N . ILE A 1 178 ? 1.586 14.210 -4.174 1.00 78.25 178 ILE A N 1
ATOM 1365 C CA . ILE A 1 178 ? 0.371 14.551 -4.933 1.00 78.25 178 ILE A CA 1
ATOM 1366 C C . ILE A 1 178 ? 0.084 13.545 -6.057 1.00 78.25 178 ILE A C 1
ATOM 1368 O O . ILE A 1 178 ? -1.064 13.149 -6.247 1.00 78.25 178 ILE A O 1
ATOM 1372 N N . GLY A 1 179 ? 1.115 13.123 -6.797 1.00 76.38 179 GLY A N 1
ATOM 1373 C CA . GLY A 1 179 ? 0.962 12.136 -7.872 1.00 76.38 179 GLY A CA 1
ATOM 1374 C C . GLY A 1 179 ? 0.449 10.797 -7.339 1.00 76.38 179 GLY A C 1
ATOM 1375 O O . GLY A 1 179 ? -0.629 10.341 -7.718 1.00 76.38 179 GLY A O 1
ATOM 1376 N N . TRP A 1 180 ? 1.138 10.257 -6.326 1.00 79.81 180 TRP A N 1
ATOM 1377 C CA . TRP A 1 180 ? 0.718 9.059 -5.594 1.00 79.81 180 TRP A CA 1
ATOM 1378 C C . TRP A 1 180 ? -0.713 9.164 -5.050 1.00 79.81 180 TRP A C 1
ATOM 1380 O O . TRP A 1 180 ? -1.516 8.265 -5.282 1.00 79.81 180 TRP A O 1
ATOM 1390 N N . THR A 1 181 ? -1.058 10.257 -4.358 1.00 76.31 181 THR A N 1
ATOM 1391 C CA . THR A 1 181 ? -2.406 10.419 -3.792 1.00 76.31 181 THR A CA 1
ATOM 1392 C C . THR A 1 181 ? -3.474 10.465 -4.875 1.00 76.31 181 THR A C 1
ATOM 1394 O O . THR A 1 181 ? -4.529 9.875 -4.692 1.00 76.31 181 THR A O 1
ATOM 1397 N N . THR A 1 182 ? -3.187 11.100 -6.015 1.00 82.50 182 THR A N 1
ATOM 1398 C CA . THR A 1 182 ? -4.124 11.146 -7.146 1.00 82.50 182 THR A CA 1
ATOM 1399 C C . THR A 1 182 ? -4.354 9.747 -7.719 1.00 82.50 182 THR A C 1
ATOM 1401 O O . THR A 1 182 ? -5.493 9.381 -7.991 1.00 82.50 182 THR A O 1
ATOM 1404 N N . HIS A 1 183 ? -3.302 8.936 -7.883 1.00 82.00 183 HIS A N 1
ATOM 1405 C CA . HIS A 1 183 ? -3.445 7.549 -8.351 1.00 82.00 183 HIS A CA 1
ATOM 1406 C C . HIS A 1 183 ? -4.245 6.691 -7.374 1.00 82.00 183 HIS A C 1
ATOM 1408 O O . HIS A 1 183 ? -5.105 5.928 -7.804 1.00 82.00 183 HIS A O 1
ATOM 1414 N N . GLU A 1 184 ? -4.017 6.838 -6.070 1.00 79.25 184 GLU A N 1
ATOM 1415 C CA . GLU A 1 184 ? -4.772 6.084 -5.067 1.00 79.25 184 GLU A CA 1
ATOM 1416 C C . GLU A 1 184 ? -6.251 6.519 -4.999 1.00 79.25 184 GLU A C 1
ATOM 1418 O O . GLU A 1 184 ? -7.118 5.654 -4.899 1.00 79.25 184 GLU A O 1
ATOM 1423 N N . GLU A 1 185 ? -6.569 7.813 -5.147 1.00 82.31 185 GLU A N 1
ATOM 1424 C CA . GLU A 1 185 ? -7.959 8.292 -5.290 1.00 82.31 185 GLU A CA 1
ATOM 1425 C C . GLU A 1 185 ? -8.648 7.657 -6.512 1.00 82.31 185 GLU A C 1
ATOM 1427 O O . GLU A 1 185 ? -9.796 7.222 -6.431 1.00 82.31 185 GLU A O 1
ATOM 1432 N N . ARG A 1 186 ? -7.937 7.523 -7.641 1.00 81.00 186 ARG A N 1
ATOM 1433 C CA . ARG A 1 186 ? -8.471 6.833 -8.828 1.00 81.00 186 ARG A CA 1
ATOM 1434 C C . ARG A 1 186 ? -8.681 5.342 -8.596 1.00 81.00 186 ARG A C 1
ATOM 1436 O O . ARG A 1 186 ? -9.684 4.803 -9.052 1.00 81.00 186 ARG A O 1
ATOM 1443 N N . VAL A 1 187 ? -7.763 4.678 -7.893 1.00 81.50 187 VAL A N 1
ATOM 1444 C CA . VAL A 1 187 ? -7.927 3.268 -7.505 1.00 81.50 187 VAL A CA 1
ATOM 1445 C C . VAL A 1 187 ? -9.187 3.100 -6.657 1.00 81.50 187 VAL A C 1
ATOM 1447 O O . VAL A 1 187 ? -9.972 2.195 -6.929 1.00 81.50 187 VAL A O 1
ATOM 1450 N N . GLU A 1 188 ? -9.432 3.998 -5.702 1.00 80.06 188 GLU A N 1
ATOM 1451 C CA . GLU A 1 188 ? -10.656 3.995 -4.896 1.00 80.06 188 GLU A CA 1
ATOM 1452 C C . GLU A 1 188 ? -11.924 4.155 -5.748 1.00 80.06 188 GLU A C 1
ATOM 1454 O O . GLU A 1 188 ? -12.816 3.310 -5.663 1.00 80.06 188 GLU A O 1
ATOM 1459 N N . GLU A 1 189 ? -11.998 5.184 -6.602 1.00 81.31 189 GLU A N 1
ATOM 1460 C CA . GLU A 1 189 ? -13.136 5.402 -7.515 1.00 81.31 189 GLU A CA 1
ATOM 1461 C C . GLU A 1 189 ? -13.431 4.151 -8.359 1.00 81.31 189 GLU A C 1
ATOM 1463 O O . GLU A 1 189 ? -14.576 3.822 -8.669 1.00 81.31 189 GLU A O 1
ATOM 1468 N N . TRP A 1 190 ? -12.390 3.418 -8.735 1.00 79.06 190 TRP A N 1
ATOM 1469 C CA . TRP A 1 190 ? -12.505 2.252 -9.602 1.00 79.06 190 TRP A CA 1
ATOM 1470 C C . TRP A 1 190 ? -12.933 0.999 -8.864 1.00 79.06 190 TRP A C 1
ATOM 1472 O O . TRP A 1 190 ? -13.738 0.219 -9.373 1.00 79.06 190 TRP A O 1
ATOM 1482 N N . MET A 1 191 ? -12.418 0.808 -7.657 1.00 78.19 191 MET A N 1
ATOM 1483 C CA . MET A 1 191 ? -12.879 -0.242 -6.758 1.00 78.19 191 MET A CA 1
ATOM 1484 C C . MET A 1 191 ? -14.356 -0.037 -6.407 1.00 78.19 191 MET A C 1
ATOM 1486 O O . MET A 1 191 ? -15.117 -1.001 -6.420 1.00 78.19 191 MET A O 1
ATOM 1490 N N . GLN A 1 192 ? -14.791 1.212 -6.209 1.00 79.19 192 GLN A N 1
ATOM 1491 C CA . GLN A 1 192 ? -16.206 1.549 -6.033 1.00 79.19 192 GLN A CA 1
ATOM 1492 C C . GLN A 1 192 ? -17.060 1.084 -7.216 1.00 79.19 192 GLN A C 1
ATOM 1494 O O . GLN A 1 192 ? -18.081 0.427 -7.016 1.00 79.19 192 GLN A O 1
ATOM 1499 N N . LEU A 1 193 ? -16.630 1.369 -8.450 1.00 78.75 193 LEU A N 1
ATOM 1500 C CA . LEU A 1 193 ? -17.353 0.965 -9.661 1.00 78.75 193 LEU A CA 1
ATOM 1501 C C . LEU A 1 193 ? -17.444 -0.559 -9.836 1.00 78.75 193 LEU A C 1
ATOM 1503 O O . LEU A 1 193 ? -18.418 -1.045 -10.409 1.00 78.75 193 LEU A O 1
ATOM 1507 N N . ARG A 1 194 ? -16.461 -1.323 -9.342 1.00 76.31 194 ARG A N 1
ATOM 1508 C CA . ARG A 1 194 ? -16.485 -2.800 -9.367 1.00 76.31 194 ARG A CA 1
ATOM 1509 C C . ARG A 1 194 ? -17.465 -3.417 -8.376 1.00 76.31 194 ARG A C 1
ATOM 1511 O O . ARG A 1 194 ? -17.859 -4.572 -8.560 1.00 76.31 194 ARG A O 1
ATOM 1518 N N . GLY A 1 195 ? -17.812 -2.676 -7.328 1.00 76.31 195 GLY A N 1
ATOM 1519 C CA . GLY A 1 195 ? -18.607 -3.166 -6.213 1.00 76.31 195 GLY A CA 1
ATOM 1520 C C . GLY A 1 195 ? -17.903 -4.239 -5.371 1.00 76.31 195 GLY A C 1
ATOM 1521 O O . GLY A 1 195 ? -16.770 -4.649 -5.621 1.00 76.31 195 GLY A O 1
ATOM 1522 N N . PHE A 1 196 ? -18.621 -4.705 -4.354 1.00 70.75 196 PHE A N 1
ATOM 1523 C CA . PHE A 1 196 ? -18.125 -5.576 -3.285 1.00 70.75 196 PHE A CA 1
ATOM 1524 C C . PHE A 1 196 ? -17.800 -6.992 -3.767 1.00 70.75 196 PHE A C 1
ATOM 1526 O O . PHE A 1 196 ? -16.748 -7.538 -3.442 1.00 70.75 196 PHE A O 1
ATOM 1533 N N . SER A 1 197 ? -18.662 -7.566 -4.610 1.00 64.38 197 SER A N 1
ATOM 1534 C CA . SER A 1 197 ? -18.574 -8.965 -5.054 1.00 64.38 197 SER A CA 1
ATOM 1535 C C . SER A 1 197 ? -17.351 -9.260 -5.929 1.00 64.38 197 SER A C 1
ATOM 1537 O O . SER A 1 197 ? -16.905 -10.398 -6.006 1.00 64.38 197 SER A O 1
ATOM 1539 N N . SER A 1 198 ? -16.770 -8.241 -6.564 1.00 60.25 198 SER A N 1
ATOM 1540 C CA . SER A 1 198 ? -15.581 -8.394 -7.415 1.00 60.25 198 SER A CA 1
ATOM 1541 C C . SER A 1 198 ? -14.268 -8.444 -6.619 1.00 60.25 198 SER A C 1
ATOM 1543 O O . SER A 1 198 ? -13.220 -8.722 -7.196 1.00 60.25 198 SER A O 1
ATOM 1545 N N . SER A 1 199 ? -14.308 -8.155 -5.312 1.00 55.19 199 SER A N 1
ATOM 1546 C CA . SER A 1 199 ? -13.123 -8.079 -4.439 1.00 55.19 199 SER A CA 1
ATOM 1547 C C . SER A 1 199 ? -12.812 -9.381 -3.689 1.00 55.19 199 SER A C 1
ATOM 1549 O O . SER A 1 199 ? -11.798 -9.468 -3.002 1.00 55.19 199 SER A O 1
ATOM 1551 N N . GLN A 1 200 ? -13.646 -10.414 -3.855 1.00 53.66 200 GLN A N 1
ATOM 1552 C CA . GLN A 1 200 ? -13.553 -11.672 -3.105 1.00 53.66 200 GLN A CA 1
ATOM 1553 C C . GLN A 1 200 ? -12.311 -12.523 -3.433 1.00 53.66 200 GLN A C 1
ATOM 1555 O O . GLN A 1 200 ? -11.968 -13.428 -2.671 1.00 53.66 200 GLN A O 1
ATOM 1560 N N . HIS A 1 201 ? -11.629 -12.272 -4.557 1.00 51.25 201 HIS A N 1
ATOM 1561 C CA . HIS A 1 201 ? -10.635 -13.215 -5.083 1.00 51.25 201 HIS A CA 1
ATOM 1562 C C . HIS A 1 201 ? -9.174 -12.796 -5.021 1.00 51.25 201 HIS A C 1
ATOM 1564 O O . HIS A 1 201 ? -8.320 -13.660 -5.216 1.00 51.25 201 HIS A O 1
ATOM 1570 N N . ASP A 1 202 ? -8.854 -11.554 -4.672 1.00 53.62 202 ASP A N 1
ATOM 1571 C CA . ASP A 1 202 ? -7.467 -11.106 -4.703 1.00 53.62 202 ASP A CA 1
ATOM 1572 C C . ASP A 1 202 ? -7.005 -10.539 -3.370 1.00 53.62 202 ASP A C 1
ATOM 1574 O O . ASP A 1 202 ? -7.780 -10.016 -2.570 1.00 53.62 202 ASP A O 1
ATOM 1578 N N . ASN A 1 203 ? -5.694 -10.637 -3.139 1.00 57.16 203 ASN A N 1
ATOM 1579 C CA . ASN A 1 203 ? -4.968 -9.893 -2.110 1.00 57.16 203 ASN A CA 1
ATOM 1580 C C . ASN A 1 203 ? -4.961 -8.408 -2.485 1.00 57.16 203 ASN A C 1
ATOM 1582 O O . ASN A 1 203 ? -3.906 -7.812 -2.718 1.00 57.16 203 ASN A O 1
ATOM 1586 N N . ASP A 1 204 ? -6.163 -7.862 -2.629 1.00 57.41 204 ASP A N 1
ATOM 1587 C CA . ASP A 1 204 ? -6.419 -6.554 -3.163 1.00 57.41 204 ASP A CA 1
ATOM 1588 C C . ASP A 1 204 ? -5.720 -5.575 -2.235 1.00 57.41 204 ASP A C 1
ATOM 1590 O O . ASP A 1 204 ? -6.014 -5.542 -1.029 1.00 57.41 204 ASP A O 1
ATOM 1594 N N . PRO A 1 205 ? -4.708 -4.852 -2.730 1.00 54.94 205 PRO A N 1
ATOM 1595 C CA . PRO A 1 205 ? -3.996 -3.947 -1.867 1.00 54.94 205 PRO A CA 1
ATOM 1596 C C . PRO A 1 205 ? -5.035 -2.898 -1.489 1.00 54.94 205 PRO A C 1
ATOM 1598 O O . PRO A 1 205 ? -5.564 -2.184 -2.335 1.00 54.94 205 PRO A O 1
ATOM 1601 N N . ARG A 1 206 ? -5.444 -2.854 -0.225 1.00 62.69 206 ARG A N 1
ATOM 1602 C CA . ARG A 1 206 ? -6.334 -1.786 0.214 1.00 62.69 206 ARG A CA 1
ATOM 1603 C C . ARG A 1 206 ? -5.503 -0.512 0.227 1.00 62.69 206 ARG A C 1
ATOM 1605 O O . ARG A 1 206 ? -4.376 -0.532 0.741 1.00 62.69 206 ARG A O 1
ATOM 1612 N N . PRO A 1 207 ? -5.990 0.561 -0.396 1.00 58.59 207 PRO A N 1
ATOM 1613 C CA . PRO A 1 207 ? -5.237 1.794 -0.410 1.00 58.59 207 PRO A CA 1
ATOM 1614 C C . PRO A 1 207 ? -5.066 2.327 1.025 1.00 58.59 207 PRO A C 1
ATOM 1616 O O . PRO A 1 207 ? -5.944 2.188 1.879 1.00 58.59 207 PRO A O 1
ATOM 1619 N N . LYS A 1 208 ? -3.874 2.852 1.328 1.00 62.62 208 LYS A N 1
ATOM 1620 C CA . LYS A 1 208 ? -3.485 3.268 2.688 1.00 62.62 208 LYS A CA 1
ATOM 1621 C C . LYS A 1 208 ? -3.736 4.763 2.834 1.00 62.62 208 LYS A C 1
ATOM 1623 O O . LYS A 1 208 ? -2.972 5.561 2.291 1.00 62.62 208 LYS A O 1
ATOM 1628 N N . PHE A 1 209 ? -4.772 5.155 3.573 1.00 60.31 209 PHE A N 1
ATOM 1629 C CA . PHE A 1 209 ? -5.248 6.539 3.537 1.00 60.31 209 PHE A CA 1
ATOM 1630 C C . PHE A 1 209 ? -5.271 7.269 4.880 1.00 60.31 209 PHE A C 1
ATOM 1632 O O . PHE A 1 209 ? -5.505 6.692 5.936 1.00 60.31 209 PHE A O 1
ATOM 1639 N N . ARG A 1 210 ? -5.042 8.590 4.795 1.00 58.22 210 ARG A N 1
ATOM 1640 C CA . ARG A 1 210 ? -5.185 9.592 5.872 1.00 58.22 210 ARG A CA 1
ATOM 1641 C C . ARG A 1 210 ? -6.479 10.415 5.761 1.00 58.22 210 ARG A C 1
ATOM 1643 O O . ARG A 1 210 ? -6.675 11.337 6.544 1.00 58.22 210 ARG A O 1
ATOM 1650 N N . LYS A 1 211 ? -7.325 10.105 4.777 1.00 69.56 211 LYS A N 1
ATOM 1651 C CA . LYS A 1 211 ? -8.613 10.751 4.499 1.00 69.56 211 LYS A CA 1
ATOM 1652 C C . LYS A 1 211 ? -9.725 9.712 4.630 1.00 69.56 211 LYS A C 1
ATOM 1654 O O . LYS A 1 211 ? -9.451 8.528 4.425 1.00 69.56 211 LYS A O 1
ATOM 1659 N N . VAL A 1 212 ? -10.923 10.124 5.041 1.00 68.75 212 VAL A N 1
ATOM 1660 C CA . VAL A 1 212 ? -12.074 9.221 5.068 1.00 68.75 212 VAL A CA 1
ATOM 1661 C C . VAL A 1 212 ? -12.311 8.762 3.646 1.00 68.75 212 VAL A C 1
ATOM 1663 O O . VAL A 1 212 ? -12.417 9.559 2.715 1.00 68.75 212 VAL A O 1
ATOM 1666 N N . THR A 1 213 ? -12.326 7.450 3.505 1.00 71.94 213 THR A N 1
ATOM 1667 C CA . THR A 1 213 ? -12.560 6.765 2.245 1.00 71.94 213 THR A CA 1
ATOM 1668 C C . THR A 1 213 ? -13.769 5.888 2.425 1.00 71.94 213 THR A C 1
ATOM 1670 O O . THR A 1 213 ? -14.116 5.503 3.548 1.00 71.94 213 THR A O 1
ATOM 1673 N N . LEU A 1 214 ? -14.414 5.559 1.320 1.00 74.31 214 LEU A N 1
ATOM 1674 C CA . LEU A 1 214 ? -15.589 4.705 1.354 1.00 74.31 214 LEU A CA 1
ATOM 1675 C C . LEU A 1 214 ? -15.236 3.284 1.833 1.00 74.31 214 LEU A C 1
ATOM 1677 O O . LEU A 1 214 ? -16.080 2.605 2.405 1.00 74.31 214 LEU A O 1
ATOM 1681 N N . PHE A 1 215 ? -13.962 2.881 1.771 1.00 74.19 215 PHE A N 1
ATOM 1682 C CA . PHE A 1 215 ? -13.488 1.646 2.409 1.00 74.19 215 PHE A CA 1
ATOM 1683 C C . PHE A 1 215 ? -13.648 1.619 3.930 1.00 74.19 215 PHE A C 1
ATOM 1685 O O . PHE A 1 215 ? -13.663 0.536 4.507 1.00 74.19 215 PHE A O 1
ATOM 1692 N N . GLY A 1 216 ? -13.756 2.779 4.584 1.00 76.56 216 GLY A N 1
ATOM 1693 C CA . GLY A 1 216 ? -14.023 2.864 6.019 1.00 76.56 216 GLY A CA 1
ATOM 1694 C C . GLY A 1 216 ? -15.467 2.530 6.404 1.00 76.56 216 GLY A C 1
ATOM 1695 O O . GLY A 1 216 ? -15.761 2.429 7.595 1.00 76.56 216 GLY A O 1
ATOM 1696 N N . GLU A 1 217 ? -16.377 2.366 5.438 1.00 83.31 217 GLU A N 1
ATOM 1697 C CA . GLU A 1 217 ? -17.741 1.921 5.719 1.00 83.31 217 GLU A CA 1
ATOM 1698 C C . GLU A 1 217 ? -17.754 0.443 6.129 1.00 83.31 217 GLU A C 1
ATOM 1700 O O . GLU A 1 217 ? -17.080 -0.399 5.533 1.00 83.31 217 GLU A O 1
ATOM 1705 N N . GLU A 1 218 ? -18.594 0.108 7.111 1.00 83.38 218 GLU A N 1
ATOM 1706 C CA . GLU A 1 218 ? -18.708 -1.244 7.674 1.00 83.38 218 GLU A CA 1
ATOM 1707 C C . GLU A 1 218 ? -18.890 -2.321 6.597 1.00 83.38 218 GLU A C 1
ATOM 1709 O O . GLU A 1 218 ? -18.254 -3.371 6.643 1.00 83.38 218 GLU A O 1
ATOM 1714 N N . ARG A 1 219 ? -19.675 -2.023 5.562 1.00 84.06 219 ARG A N 1
ATOM 1715 C CA . ARG A 1 219 ? -19.890 -2.927 4.434 1.00 84.06 219 ARG A CA 1
ATOM 1716 C C 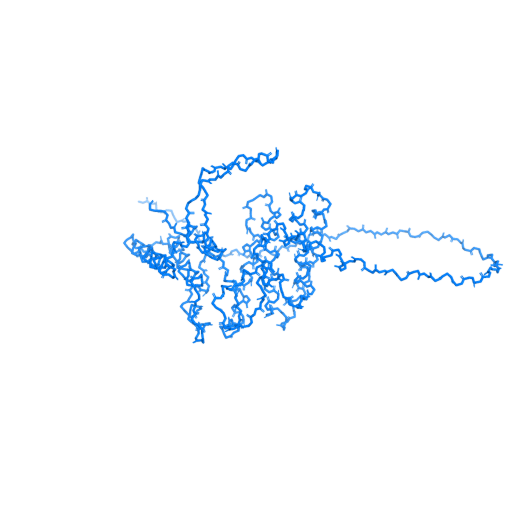. ARG A 1 219 ? -18.615 -3.324 3.685 1.00 84.06 219 ARG A C 1
ATOM 1718 O O . ARG A 1 219 ? -18.470 -4.488 3.336 1.00 84.06 219 ARG A O 1
ATOM 1725 N N . TRP A 1 220 ? -17.653 -2.418 3.493 1.00 82.31 220 TRP A N 1
ATOM 1726 C CA . TRP A 1 220 ? -16.365 -2.737 2.850 1.00 82.31 220 TRP A CA 1
ATOM 1727 C C . TRP A 1 220 ? -15.440 -3.543 3.761 1.00 82.31 220 TRP A C 1
ATOM 1729 O O . TRP A 1 220 ? -14.521 -4.232 3.298 1.00 82.31 220 TRP A O 1
ATOM 1739 N N . CYS A 1 221 ? -15.688 -3.481 5.063 1.00 81.88 221 CYS A N 1
ATOM 1740 C CA . CYS A 1 221 ? -15.048 -4.331 6.046 1.00 81.88 221 CYS A CA 1
ATOM 1741 C C . CYS A 1 221 ? -15.723 -5.706 6.136 1.00 81.88 221 CYS A C 1
ATOM 1743 O O . CYS A 1 221 ? -15.048 -6.642 6.531 1.00 81.88 221 CYS A O 1
ATOM 1745 N N . VAL A 1 222 ? -16.994 -5.889 5.781 1.00 84.19 222 VAL A N 1
ATOM 1746 C CA . VAL A 1 222 ? -17.690 -7.179 5.971 1.00 84.19 222 VAL A CA 1
ATOM 1747 C C . VAL A 1 222 ? -17.899 -7.925 4.653 1.00 84.19 222 VAL A C 1
ATOM 1749 O O . VAL A 1 222 ? -17.322 -8.994 4.484 1.00 84.19 222 VAL A O 1
ATOM 1752 N N . GLU A 1 223 ? -18.619 -7.329 3.699 1.00 84.88 223 GLU A N 1
ATOM 1753 C CA . GLU A 1 223 ? -19.136 -8.003 2.491 1.00 84.88 223 GLU A CA 1
ATOM 1754 C C . GLU A 1 223 ? -18.049 -8.692 1.627 1.00 84.88 223 GLU A C 1
ATOM 1756 O O . GLU A 1 223 ? -18.285 -9.795 1.136 1.00 84.88 223 GLU A O 1
ATOM 1761 N N . PRO A 1 224 ? -16.828 -8.136 1.440 1.00 79.56 224 PRO A N 1
ATOM 1762 C CA . PRO A 1 224 ? -15.775 -8.819 0.675 1.00 79.56 224 PRO A CA 1
ATOM 1763 C C . PRO A 1 224 ? -15.284 -10.147 1.268 1.00 79.56 224 PRO A C 1
ATOM 1765 O O . PRO A 1 224 ? -14.584 -10.896 0.590 1.00 79.56 224 PRO A O 1
ATOM 1768 N N . TRP A 1 225 ? -15.591 -10.411 2.539 1.00 80.81 225 TRP A N 1
ATOM 1769 C CA . TRP A 1 225 ? -14.991 -11.478 3.343 1.00 80.81 225 TRP A CA 1
ATOM 1770 C C . TRP A 1 225 ? -15.995 -12.546 3.778 1.00 80.81 225 TRP A C 1
ATOM 1772 O O . TRP A 1 225 ? -15.649 -13.390 4.603 1.00 80.81 225 TRP A O 1
ATOM 1782 N N . ASP A 1 226 ? -17.212 -12.533 3.230 1.00 79.38 226 ASP A N 1
ATOM 1783 C CA . ASP A 1 226 ? -18.278 -13.473 3.605 1.00 79.38 226 ASP A CA 1
ATOM 1784 C C . ASP A 1 226 ? -17.832 -14.945 3.491 1.00 79.38 226 ASP A C 1
ATOM 1786 O O . ASP A 1 226 ? -18.164 -15.766 4.345 1.00 79.38 226 ASP A O 1
ATOM 1790 N N . ASP A 1 227 ? -16.998 -15.265 2.495 1.00 81.19 227 ASP A N 1
ATOM 1791 C CA . ASP A 1 227 ? -16.532 -16.631 2.227 1.00 81.19 227 ASP A CA 1
ATOM 1792 C C . ASP A 1 227 ? -15.180 -16.978 2.881 1.00 81.19 227 ASP A C 1
ATOM 1794 O O . ASP A 1 227 ? -14.788 -18.149 2.930 1.00 81.19 227 ASP A O 1
ATOM 1798 N N . LYS A 1 228 ? -14.423 -15.983 3.370 1.00 80.12 228 LYS A N 1
ATOM 1799 C CA . LYS A 1 228 ? -13.063 -16.191 3.892 1.00 80.12 228 LYS A CA 1
ATOM 1800 C C . LYS A 1 228 ? -12.721 -15.219 5.024 1.00 80.12 228 LYS A C 1
ATOM 1802 O O . LYS A 1 228 ? -12.775 -14.008 4.819 1.00 80.12 228 LYS A O 1
ATOM 1807 N N . PRO A 1 229 ? -12.229 -15.711 6.179 1.00 84.12 229 PRO A N 1
ATOM 1808 C CA . PRO A 1 229 ? -11.795 -14.829 7.253 1.00 84.12 229 PRO A CA 1
ATOM 1809 C C . PRO A 1 229 ? -10.600 -13.971 6.823 1.00 84.12 229 PRO A C 1
ATOM 1811 O O . PRO A 1 229 ? -9.678 -14.442 6.148 1.00 84.12 229 PRO A O 1
ATOM 1814 N N . LYS A 1 230 ? -10.596 -12.716 7.278 1.00 85.38 230 LYS A N 1
ATOM 1815 C CA . LYS A 1 230 ? -9.482 -11.785 7.073 1.00 85.38 230 LYS A CA 1
ATOM 1816 C C . LYS A 1 230 ? -8.207 -12.281 7.732 1.00 85.38 230 LYS A C 1
ATOM 1818 O O . LYS A 1 230 ? -8.221 -12.714 8.888 1.00 85.38 230 LYS A O 1
ATOM 1823 N N . ASP A 1 231 ? -7.094 -12.089 7.040 1.00 83.88 231 ASP A N 1
ATOM 1824 C CA . ASP A 1 231 ? -5.773 -12.226 7.629 1.00 83.88 231 ASP A CA 1
ATOM 1825 C C . ASP A 1 231 ? -5.469 -11.094 8.630 1.00 83.88 231 ASP A C 1
ATOM 1827 O O . ASP A 1 231 ? -6.149 -10.066 8.700 1.00 83.88 231 ASP A O 1
ATOM 1831 N N . CYS A 1 232 ? -4.420 -11.290 9.429 1.00 85.81 232 CYS A N 1
ATOM 1832 C CA . CYS A 1 232 ? -4.025 -10.351 10.476 1.00 85.81 232 CYS A CA 1
ATOM 1833 C C . CYS A 1 232 ? -3.717 -8.939 9.928 1.00 85.81 232 CYS A C 1
ATOM 1835 O O . CYS A 1 232 ? -4.041 -7.942 10.567 1.00 85.81 232 CYS A O 1
ATOM 1837 N N . ILE A 1 233 ? -3.153 -8.813 8.725 1.00 84.00 233 ILE A N 1
ATOM 1838 C CA . ILE A 1 233 ? -2.819 -7.512 8.120 1.00 84.00 233 ILE A CA 1
ATOM 1839 C C . ILE A 1 233 ? -4.070 -6.817 7.581 1.00 84.00 233 ILE A C 1
ATOM 1841 O O . ILE A 1 233 ? -4.212 -5.604 7.709 1.00 84.00 233 ILE A O 1
ATOM 1845 N N . GLN A 1 234 ? -4.997 -7.576 7.006 1.00 85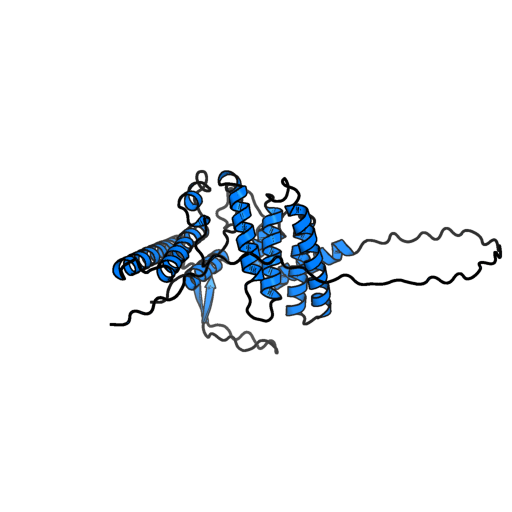.06 234 GLN A N 1
ATOM 1846 C CA . GLN A 1 234 ? -6.291 -7.075 6.554 1.00 85.06 234 GLN A CA 1
ATOM 1847 C C . GLN A 1 234 ? -7.093 -6.512 7.733 1.00 85.06 234 GLN A C 1
ATOM 1849 O O . GLN A 1 234 ? -7.609 -5.402 7.635 1.00 85.06 234 GLN A O 1
ATOM 1854 N N . GLN A 1 235 ? -7.098 -7.203 8.877 1.00 89.31 235 GLN A N 1
ATOM 1855 C CA . GLN A 1 235 ? -7.697 -6.686 10.113 1.00 89.31 235 GLN A CA 1
ATOM 1856 C C . GLN A 1 235 ? -7.024 -5.387 10.586 1.00 89.31 235 GLN A C 1
ATOM 1858 O O . GLN A 1 235 ? -7.715 -4.443 10.961 1.00 89.31 235 GLN A O 1
ATOM 1863 N N . LEU A 1 236 ? -5.687 -5.302 10.531 1.00 90.00 236 LEU A N 1
ATOM 1864 C CA . LEU A 1 236 ? -4.963 -4.073 10.876 1.00 90.00 236 LEU A CA 1
ATOM 1865 C C . LEU A 1 236 ? -5.358 -2.899 9.976 1.00 90.00 236 LEU A C 1
ATOM 1867 O O . LEU A 1 236 ? -5.526 -1.782 10.464 1.00 90.00 236 LEU A O 1
ATOM 1871 N N . ASN A 1 237 ? -5.496 -3.143 8.672 1.00 86.25 237 ASN A N 1
ATOM 1872 C CA . ASN A 1 237 ? -5.906 -2.113 7.723 1.00 86.25 237 ASN A CA 1
ATOM 1873 C C . ASN A 1 237 ? -7.309 -1.591 8.052 1.00 86.25 237 ASN A C 1
ATOM 1875 O O . ASN A 1 237 ? -7.501 -0.379 8.068 1.00 86.25 237 ASN A O 1
ATOM 1879 N N . ASP A 1 238 ? -8.251 -2.473 8.394 1.00 88.25 238 ASP A N 1
ATOM 1880 C CA . ASP A 1 238 ? -9.605 -2.072 8.792 1.00 88.25 238 ASP A CA 1
ATOM 1881 C C . ASP A 1 238 ? -9.607 -1.219 10.067 1.00 88.25 238 ASP A C 1
ATOM 1883 O O . ASP A 1 238 ? -10.313 -0.216 10.142 1.00 88.25 238 ASP A O 1
ATOM 1887 N N . ILE A 1 239 ? -8.763 -1.557 11.049 1.00 90.69 239 ILE A N 1
ATOM 1888 C CA . ILE A 1 239 ? -8.566 -0.716 12.241 1.00 90.69 239 ILE A CA 1
ATOM 1889 C C . ILE A 1 239 ? -7.989 0.649 11.833 1.00 90.69 239 ILE A C 1
ATOM 1891 O O . ILE A 1 239 ? -8.454 1.688 12.301 1.00 90.69 239 ILE A O 1
ATOM 1895 N N . GLY A 1 240 ? -7.009 0.665 10.925 1.00 88.19 240 GLY A N 1
ATOM 1896 C CA . GLY A 1 240 ? -6.401 1.886 10.398 1.00 88.19 240 GLY A CA 1
ATOM 1897 C C . GLY A 1 240 ? -7.393 2.820 9.697 1.00 88.19 240 GLY A C 1
ATOM 1898 O O . GLY A 1 240 ? -7.253 4.038 9.810 1.00 88.19 240 GLY A O 1
ATOM 1899 N N . LEU A 1 241 ? -8.429 2.281 9.046 1.00 87.12 241 LEU A N 1
ATOM 1900 C CA . LEU A 1 241 ? -9.479 3.061 8.375 1.00 87.12 241 LEU A CA 1
ATOM 1901 C C . LEU A 1 241 ? -10.370 3.858 9.344 1.00 87.12 241 LEU A C 1
ATOM 1903 O O . LEU A 1 241 ? -11.038 4.804 8.925 1.00 87.12 241 LEU A O 1
ATOM 1907 N N . LEU A 1 242 ? -10.336 3.555 10.645 1.00 87.62 242 LEU A N 1
ATOM 1908 C CA . LEU A 1 242 ? -11.019 4.355 11.666 1.00 87.62 242 LEU A CA 1
ATOM 1909 C C . LEU A 1 242 ? -10.299 5.686 11.944 1.00 87.62 242 LEU A C 1
ATOM 1911 O O . LEU A 1 242 ? -10.938 6.655 12.362 1.00 87.62 242 LEU A O 1
ATOM 1915 N N . LEU A 1 243 ? -8.980 5.763 11.719 1.00 87.94 243 LEU A N 1
ATOM 1916 C CA . LEU A 1 243 ? -8.189 6.954 12.041 1.00 87.94 243 LEU A CA 1
ATOM 1917 C C . LEU A 1 243 ? -8.615 8.183 11.219 1.00 87.94 243 LEU A C 1
ATOM 1919 O O . LEU A 1 243 ? -8.857 9.229 11.829 1.00 87.94 243 LEU A O 1
ATOM 1923 N N . PRO A 1 244 ? -8.754 8.113 9.880 1.00 84.81 244 PRO A N 1
ATOM 1924 C CA . PRO A 1 244 ? -9.184 9.269 9.105 1.00 84.81 244 PRO A CA 1
ATOM 1925 C C . PRO A 1 244 ? -10.539 9.827 9.531 1.00 84.81 244 PRO A C 1
ATOM 1927 O O . PRO A 1 244 ? -10.703 11.042 9.555 1.00 84.81 244 PRO A O 1
ATOM 1930 N N . VAL A 1 245 ? -11.478 8.971 9.951 1.00 84.81 245 VAL A N 1
ATOM 1931 C CA . VAL A 1 245 ? -12.783 9.410 10.471 1.00 84.81 245 VAL A CA 1
ATOM 1932 C C . VAL A 1 245 ? -12.592 10.285 11.705 1.00 84.81 245 VAL A C 1
ATOM 1934 O O . VAL A 1 245 ? -13.235 11.324 11.836 1.00 84.81 245 VAL A O 1
ATOM 1937 N N . ILE A 1 246 ? -11.692 9.911 12.613 1.00 86.38 246 ILE A N 1
ATOM 1938 C CA . ILE A 1 246 ? -11.382 10.715 13.801 1.00 86.38 246 ILE A CA 1
ATOM 1939 C C . ILE A 1 246 ? -10.718 12.041 13.402 1.00 86.38 246 ILE A C 1
ATOM 1941 O O . ILE A 1 246 ? -11.117 13.091 13.908 1.00 86.38 246 ILE A O 1
ATOM 1945 N N . LEU A 1 247 ? -9.752 12.008 12.479 1.00 85.56 247 LEU A N 1
ATOM 1946 C CA . LEU A 1 247 ? -9.020 13.195 12.017 1.00 85.56 247 LEU A CA 1
ATOM 1947 C C . LEU A 1 247 ? -9.911 14.194 11.265 1.00 85.56 247 LEU A C 1
ATOM 1949 O O . LEU A 1 247 ? -9.811 15.398 11.490 1.00 85.56 247 LEU A O 1
ATOM 1953 N N . GLU A 1 248 ? -10.799 13.721 10.394 1.00 83.81 248 GLU A N 1
ATOM 1954 C CA . GLU A 1 248 ? -11.732 14.590 9.677 1.00 83.81 248 GLU A CA 1
ATOM 1955 C C . GLU A 1 248 ? -12.742 15.218 10.614 1.00 83.81 248 GLU A C 1
ATOM 1957 O O . GLU A 1 248 ? -12.991 16.417 10.510 1.00 83.81 248 GLU A O 1
ATOM 1962 N N . ASN A 1 249 ? -13.273 14.437 11.557 1.00 83.38 249 ASN A N 1
ATOM 1963 C CA . ASN A 1 249 ? -14.117 14.967 12.614 1.00 83.38 249 ASN A CA 1
ATOM 1964 C C . ASN A 1 249 ? -13.363 16.088 13.338 1.00 83.38 249 ASN A C 1
ATOM 1966 O O . ASN A 1 249 ? -13.841 17.215 13.349 1.00 83.38 249 ASN A O 1
ATOM 1970 N N . LEU A 1 250 ? -12.141 15.849 13.825 1.00 82.81 250 LEU A N 1
ATOM 1971 C CA . LEU A 1 250 ? -11.313 16.888 14.454 1.00 82.81 250 LEU A CA 1
ATOM 1972 C C . LEU A 1 250 ? -11.182 18.166 13.612 1.00 82.81 250 LEU A C 1
ATOM 1974 O O . LEU A 1 250 ? -11.237 19.264 14.161 1.00 82.81 250 LEU A O 1
ATOM 1978 N N . HIS A 1 251 ? -11.028 18.031 12.294 1.00 77.25 251 HIS A N 1
ATOM 1979 C CA . HIS A 1 251 ? -10.867 19.167 11.389 1.00 77.25 251 HIS A CA 1
ATOM 1980 C C . HIS A 1 251 ? -12.183 19.892 11.056 1.00 77.25 251 HIS A C 1
ATOM 1982 O O . HIS A 1 251 ? -12.183 21.099 10.827 1.00 77.25 251 HIS A O 1
ATOM 1988 N N . THR A 1 252 ? -13.306 19.173 11.033 1.00 75.69 252 THR A N 1
ATOM 1989 C CA . THR A 1 252 ? -14.640 19.717 10.720 1.00 75.69 252 THR A CA 1
ATOM 1990 C C . THR A 1 252 ? -15.398 20.219 11.952 1.00 75.69 252 THR A C 1
ATOM 1992 O O . THR A 1 252 ? -16.428 20.881 11.816 1.00 75.69 252 THR A O 1
ATOM 1995 N N . ILE A 1 253 ? -14.914 19.943 13.166 1.00 62.41 253 ILE A N 1
ATOM 1996 C CA . ILE A 1 253 ? -15.669 20.188 14.394 1.00 62.41 253 ILE A CA 1
ATOM 1997 C C . ILE A 1 253 ? -15.701 21.653 14.816 1.00 62.41 253 ILE A C 1
ATOM 1999 O O . ILE A 1 253 ? -14.767 22.215 15.381 1.00 62.41 253 ILE A O 1
ATOM 2003 N N . GLN A 1 254 ? -16.909 22.190 14.656 1.00 59.19 254 GLN A N 1
ATOM 2004 C CA . GLN A 1 254 ? -17.604 22.994 15.661 1.00 59.19 254 GLN A CA 1
ATOM 2005 C C . GLN A 1 254 ? -18.521 22.143 16.589 1.00 59.19 254 GLN A C 1
ATOM 2007 O O . GLN A 1 254 ? -19.076 22.703 17.526 1.00 59.19 254 GLN A O 1
ATOM 2012 N N . ASN A 1 255 ? -18.679 20.814 16.384 1.00 66.88 255 ASN A N 1
ATOM 2013 C CA . ASN A 1 255 ? -19.777 20.021 16.987 1.00 66.88 255 ASN A CA 1
ATOM 2014 C C . ASN A 1 255 ? -19.474 18.771 17.865 1.00 66.88 255 ASN A C 1
ATOM 2016 O O . ASN A 1 255 ? -20.425 18.299 18.485 1.00 66.88 255 ASN A O 1
ATOM 2020 N N . LEU A 1 256 ? -18.260 18.193 17.966 1.00 78.56 256 LEU A N 1
ATOM 2021 C CA . LEU A 1 256 ? -18.000 17.162 19.003 1.00 78.56 256 LEU A CA 1
ATOM 2022 C C . LEU A 1 256 ? -17.326 17.772 20.225 1.00 78.56 256 LEU A C 1
ATOM 2024 O O . LEU A 1 256 ? -16.467 18.645 20.123 1.00 78.56 256 LEU A O 1
ATOM 2028 N N . THR A 1 257 ? -17.686 17.243 21.387 1.00 86.56 257 THR A N 1
ATOM 2029 C CA . THR A 1 257 ? -17.007 17.560 22.641 1.00 86.56 257 THR A CA 1
ATOM 2030 C C . THR A 1 257 ? -15.655 16.850 22.712 1.00 86.56 257 THR A C 1
ATOM 2032 O O . THR A 1 257 ? -15.464 15.775 22.136 1.00 86.56 257 THR A O 1
ATOM 2035 N N . GLU A 1 258 ? -14.715 17.413 23.475 1.00 85.75 258 GLU A N 1
ATOM 2036 C CA . GLU A 1 258 ? -13.413 16.785 23.741 1.00 85.75 258 GLU A CA 1
ATOM 2037 C C . GLU A 1 258 ? -13.568 15.345 24.271 1.00 85.75 258 GLU A C 1
ATOM 2039 O O . GLU A 1 258 ? -12.817 14.449 23.885 1.00 85.75 258 GLU A O 1
ATOM 2044 N N . GLY A 1 259 ? -14.596 15.095 25.093 1.00 88.56 259 GLY A N 1
ATOM 2045 C CA . GLY A 1 259 ? -14.906 13.766 25.622 1.00 88.56 259 GLY A CA 1
ATOM 2046 C C . GLY A 1 259 ? -15.220 12.737 24.533 1.00 88.56 259 GLY A C 1
ATOM 2047 O O . GLY A 1 259 ? -14.729 11.612 24.597 1.00 88.56 259 GLY A O 1
ATOM 2048 N N . GLN A 1 260 ? -15.967 13.124 23.494 1.00 89.81 260 GLN A N 1
ATOM 2049 C CA . GLN A 1 260 ? -16.303 12.234 22.375 1.00 89.81 260 GLN A CA 1
ATOM 2050 C C . GLN A 1 260 ? -15.078 11.901 21.517 1.00 89.81 260 GLN A C 1
ATOM 2052 O O . GLN A 1 260 ? -14.907 10.756 21.101 1.00 89.81 260 GLN A O 1
ATOM 2057 N N . ILE A 1 261 ? -14.208 12.883 21.271 1.00 87.00 261 ILE A N 1
ATOM 2058 C CA . ILE A 1 261 ? -12.943 12.669 20.556 1.00 87.00 261 ILE A CA 1
ATOM 2059 C C . ILE A 1 261 ? -12.056 11.710 21.354 1.00 87.00 261 ILE A C 1
ATOM 2061 O O . ILE A 1 261 ? -11.590 10.709 20.812 1.00 87.00 261 ILE A O 1
ATOM 2065 N N . ARG A 1 262 ? -11.875 11.974 22.654 1.00 89.69 262 ARG A N 1
ATOM 2066 C CA . ARG A 1 262 ? -11.074 11.134 23.554 1.00 89.69 262 ARG A CA 1
ATOM 2067 C C . ARG A 1 262 ? -11.581 9.696 23.582 1.00 89.69 262 ARG A C 1
ATOM 2069 O O . ARG A 1 262 ? -10.781 8.775 23.463 1.00 89.69 262 ARG A O 1
ATOM 2076 N N . GLN A 1 263 ? -12.897 9.504 23.681 1.00 92.31 263 GLN A N 1
ATOM 2077 C CA . GLN A 1 263 ? -13.513 8.179 23.656 1.00 92.31 263 GLN A CA 1
ATOM 2078 C C . GLN A 1 263 ? -13.213 7.431 22.349 1.00 92.31 263 GLN A C 1
ATOM 2080 O O . GLN A 1 263 ? -12.877 6.251 22.384 1.00 92.31 263 GLN A O 1
ATOM 2085 N N . ARG A 1 264 ? -13.287 8.106 21.196 1.00 90.56 264 ARG A N 1
ATOM 2086 C CA . ARG A 1 264 ? -12.972 7.493 19.895 1.00 90.56 264 ARG A CA 1
ATOM 2087 C C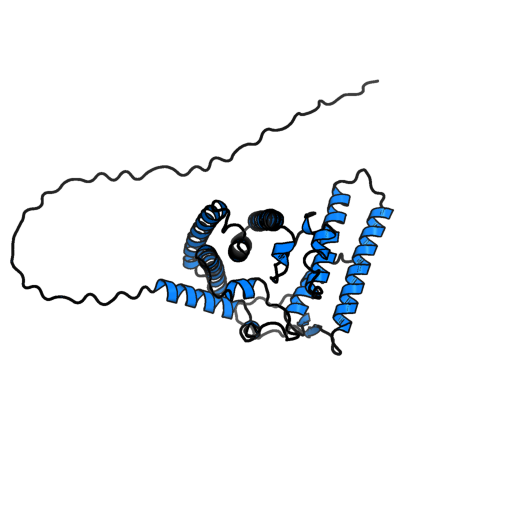 . ARG A 1 264 ? -11.492 7.146 19.753 1.00 90.56 264 ARG A C 1
ATOM 2089 O O . ARG A 1 264 ? -11.178 6.064 19.268 1.00 90.56 264 ARG A O 1
ATOM 2096 N N . CYS A 1 265 ? -10.592 8.023 20.200 1.00 90.75 265 CYS A N 1
ATOM 2097 C CA . CYS A 1 265 ? -9.157 7.732 20.229 1.00 90.75 265 CYS A CA 1
ATOM 2098 C C . CYS A 1 265 ? -8.846 6.537 21.138 1.00 90.75 265 CYS A C 1
ATOM 2100 O O . CYS A 1 265 ? -8.059 5.677 20.754 1.00 90.75 265 CYS A O 1
ATOM 2102 N N . GLN A 1 266 ? -9.492 6.454 22.307 1.00 92.69 266 GLN A N 1
ATOM 2103 C CA . GLN A 1 266 ? -9.335 5.320 23.216 1.00 92.69 266 GLN A CA 1
ATOM 2104 C C . GLN A 1 266 ? -9.812 4.019 22.566 1.00 92.69 266 GLN A C 1
ATOM 2106 O O . GLN A 1 266 ? -9.068 3.049 22.538 1.00 92.69 266 GLN A O 1
ATOM 2111 N N . HIS A 1 267 ? -10.999 4.026 21.961 1.00 93.19 267 HIS A N 1
ATOM 2112 C CA . HIS A 1 267 ? -11.539 2.866 21.254 1.00 93.19 267 HIS A CA 1
ATOM 2113 C C . HIS A 1 267 ? -10.612 2.384 20.124 1.00 93.19 267 HIS A C 1
ATOM 2115 O O . HIS A 1 267 ? -10.358 1.189 19.981 1.00 93.19 267 HIS A O 1
ATOM 2121 N N . LEU A 1 268 ? -10.051 3.313 19.342 1.00 91.94 268 LEU A N 1
ATOM 2122 C CA . LEU A 1 268 ? -9.057 2.990 18.317 1.00 91.94 268 LEU A CA 1
ATOM 2123 C C . LEU A 1 268 ? -7.783 2.382 18.928 1.00 91.94 268 LEU A C 1
ATOM 2125 O O . LEU A 1 268 ? -7.259 1.393 18.415 1.00 91.94 268 LEU A O 1
ATOM 2129 N N . GLN A 1 269 ? -7.293 2.943 20.035 1.00 93.00 269 GLN A N 1
ATOM 2130 C CA . GLN A 1 269 ? -6.127 2.417 20.742 1.00 93.00 269 GLN A CA 1
ATOM 2131 C C . GLN A 1 269 ? -6.379 1.007 21.294 1.00 93.00 269 GLN A C 1
ATOM 2133 O O . GLN A 1 269 ? -5.490 0.156 21.213 1.00 93.00 269 GLN A O 1
ATOM 2138 N N . ASP A 1 270 ? -7.579 0.741 21.807 1.00 94.62 270 ASP A N 1
ATOM 2139 C CA . ASP A 1 270 ? -7.984 -0.571 22.311 1.00 94.62 270 ASP A CA 1
ATOM 2140 C C . ASP A 1 270 ? -8.008 -1.609 21.180 1.00 94.62 270 ASP A C 1
ATOM 2142 O O . ASP A 1 270 ? -7.465 -2.702 21.343 1.00 94.62 270 ASP A O 1
ATOM 2146 N N . HIS A 1 271 ? -8.526 -1.247 20.000 1.00 93.88 271 HIS A N 1
ATOM 2147 C CA . HIS A 1 271 ? -8.480 -2.098 18.805 1.00 93.88 271 HIS A CA 1
ATOM 2148 C C . HIS A 1 271 ? -7.042 -2.420 18.378 1.00 93.88 271 HIS A C 1
ATOM 2150 O O . HIS A 1 271 ? -6.718 -3.580 18.117 1.00 93.88 271 HIS A O 1
ATOM 2156 N N . PHE A 1 272 ? -6.154 -1.422 18.351 1.00 93.44 272 PHE A N 1
ATOM 2157 C CA . PHE A 1 272 ? -4.738 -1.637 18.047 1.00 93.44 272 PHE A CA 1
ATOM 2158 C C . PHE A 1 272 ? -4.056 -2.554 19.070 1.00 93.44 272 PHE A C 1
ATOM 2160 O O . PHE A 1 272 ? -3.301 -3.449 18.688 1.00 93.44 272 PHE A O 1
ATOM 2167 N N . ASN A 1 273 ? -4.329 -2.367 20.362 1.00 94.19 273 ASN A N 1
ATOM 2168 C CA . ASN A 1 273 ? -3.778 -3.213 21.420 1.00 94.19 273 ASN A CA 1
ATOM 2169 C C . ASN A 1 273 ? -4.280 -4.659 21.305 1.00 94.19 273 ASN A C 1
ATOM 2171 O O . ASN A 1 273 ? -3.482 -5.589 21.412 1.00 94.19 273 ASN A O 1
ATOM 2175 N N . ALA A 1 274 ? -5.577 -4.853 21.046 1.00 95.31 274 ALA A N 1
ATOM 2176 C CA . ALA A 1 274 ? -6.170 -6.172 20.844 1.00 95.31 274 ALA A CA 1
ATOM 2177 C C . ALA A 1 274 ? -5.564 -6.882 19.626 1.00 95.31 274 ALA A C 1
ATOM 2179 O O . ALA A 1 274 ? -5.192 -8.052 19.712 1.00 95.31 274 ALA A O 1
ATOM 2180 N N . TRP A 1 275 ? -5.389 -6.158 18.518 1.00 94.69 275 TRP A N 1
ATOM 2181 C CA . TRP A 1 275 ? -4.722 -6.676 17.327 1.00 94.69 275 TRP A CA 1
ATOM 2182 C C . TRP A 1 275 ? -3.272 -7.092 17.605 1.00 94.69 275 TRP A C 1
ATOM 2184 O O . TRP A 1 275 ? -2.856 -8.184 17.219 1.00 94.69 275 TRP A O 1
ATOM 2194 N N . HIS A 1 276 ? -2.497 -6.260 18.309 1.00 94.06 276 HIS A N 1
ATOM 2195 C CA . HIS A 1 276 ? -1.098 -6.569 18.626 1.00 94.06 276 HIS A CA 1
ATOM 2196 C C . HIS A 1 276 ? -0.989 -7.775 19.563 1.00 94.06 276 HIS A C 1
ATOM 2198 O O . HIS A 1 276 ? -0.189 -8.672 19.309 1.00 94.06 276 HIS A O 1
ATOM 2204 N N . ALA A 1 277 ? -1.847 -7.858 20.583 1.00 94.00 277 ALA A N 1
ATOM 2205 C CA . ALA A 1 277 ? -1.939 -9.029 21.452 1.00 94.00 277 ALA A CA 1
ATOM 2206 C C . ALA A 1 277 ? -2.297 -10.299 20.662 1.00 94.00 277 ALA A C 1
ATOM 2208 O O . ALA A 1 277 ? -1.694 -11.351 20.880 1.00 94.00 277 ALA A O 1
ATOM 2209 N N . HIS A 1 278 ? -3.221 -10.197 19.700 1.00 93.31 278 HIS A N 1
ATOM 2210 C CA . HIS A 1 278 ? -3.549 -11.304 18.811 1.00 93.31 278 HIS A CA 1
ATOM 2211 C C . HIS A 1 278 ? -2.337 -11.730 17.972 1.00 93.31 278 HIS A C 1
ATOM 2213 O O . HIS A 1 278 ? -2.002 -12.912 17.976 1.00 93.31 278 HIS A O 1
ATOM 2219 N N . LEU A 1 279 ? -1.621 -10.794 17.340 1.00 91.62 279 LEU A N 1
ATOM 2220 C CA . LEU A 1 279 ? -0.396 -11.085 16.585 1.00 91.62 279 LEU A CA 1
ATOM 2221 C C . LEU A 1 279 ? 0.643 -11.831 17.438 1.00 91.62 279 LEU A C 1
ATOM 2223 O O . LEU A 1 279 ? 1.225 -12.808 16.970 1.00 91.62 279 LEU A O 1
ATOM 2227 N N . LEU A 1 280 ? 0.855 -11.399 18.685 1.00 91.06 280 LEU A N 1
ATOM 2228 C CA . LEU A 1 280 ? 1.770 -12.062 19.619 1.00 91.06 280 LEU A CA 1
ATOM 2229 C C . LEU A 1 280 ? 1.305 -13.478 19.993 1.00 91.06 280 LEU A C 1
ATOM 2231 O O . LEU A 1 280 ? 2.140 -14.342 20.233 1.00 91.06 280 LEU A O 1
ATOM 2235 N N . SER A 1 281 ? -0.007 -13.735 20.009 1.00 91.81 281 SER A N 1
ATOM 2236 C CA . SER A 1 281 ? -0.575 -15.055 20.319 1.00 91.81 281 SER A CA 1
ATOM 2237 C C . SER A 1 281 ? -0.486 -16.072 19.174 1.00 91.81 281 SER A C 1
ATOM 2239 O O . SER A 1 281 ? -0.640 -17.268 19.413 1.00 91.81 281 SER A O 1
ATOM 2241 N N . LEU A 1 282 ? -0.233 -15.626 17.935 1.00 88.38 282 LEU A N 1
ATOM 2242 C CA . LEU A 1 282 ? -0.187 -16.503 16.756 1.00 88.38 282 LEU A CA 1
ATOM 2243 C C . LEU A 1 282 ? 1.045 -17.419 16.717 1.00 88.38 282 LEU A C 1
ATOM 2245 O O . LEU A 1 282 ? 1.072 -18.366 15.933 1.00 88.38 282 LEU A O 1
ATOM 2249 N N . SER A 1 283 ? 2.073 -17.142 17.521 1.00 84.88 283 SER A N 1
ATOM 2250 C CA . SER A 1 283 ? 3.332 -17.884 17.517 1.00 84.88 283 SER A CA 1
ATOM 2251 C C . SER A 1 283 ? 3.836 -18.115 18.944 1.00 84.88 283 SER A C 1
ATOM 2253 O O . SER A 1 283 ? 3.763 -17.206 19.767 1.00 84.88 283 SER A O 1
ATOM 2255 N N . PRO A 1 284 ? 4.397 -19.302 19.252 1.00 87.00 284 PRO A N 1
ATOM 2256 C CA . PRO A 1 284 ? 5.004 -19.572 20.556 1.00 87.00 284 PRO A CA 1
ATOM 2257 C C . PRO A 1 284 ? 6.273 -18.739 20.798 1.00 87.00 284 PRO A C 1
ATOM 2259 O O . PRO A 1 284 ? 6.653 -18.511 21.944 1.00 87.00 284 PRO A O 1
ATOM 2262 N N . THR A 1 285 ? 6.936 -18.289 19.729 1.00 88.94 285 THR A N 1
ATOM 2263 C CA . THR A 1 285 ? 8.085 -17.378 19.792 1.00 88.94 285 THR A CA 1
ATOM 2264 C C . THR A 1 285 ? 7.673 -15.959 19.404 1.00 88.94 285 THR A C 1
ATOM 2266 O O . THR A 1 285 ? 6.824 -15.813 18.515 1.00 88.94 285 THR A O 1
ATOM 2269 N N . PRO A 1 286 ? 8.301 -14.915 19.982 1.00 88.81 286 PRO A N 1
ATOM 2270 C CA . PRO A 1 286 ? 8.043 -13.532 19.600 1.00 88.81 286 PRO A CA 1
ATOM 2271 C C . PRO A 1 286 ? 8.161 -13.337 18.080 1.00 88.81 286 PRO A C 1
ATOM 2273 O O . PRO A 1 286 ? 9.143 -13.785 17.482 1.00 88.81 286 PRO A O 1
ATOM 2276 N N . PRO A 1 287 ? 7.184 -12.679 17.432 1.00 87.50 287 PRO A N 1
ATOM 2277 C CA . PRO A 1 287 ? 7.193 -12.515 15.983 1.00 87.50 287 PRO A CA 1
ATOM 2278 C C . PRO A 1 287 ? 8.228 -11.473 15.518 1.00 87.50 287 PRO A C 1
ATOM 2280 O O . PRO A 1 287 ? 8.503 -11.366 14.325 1.00 87.50 287 PRO A O 1
ATOM 2283 N N . TYR A 1 288 ? 8.829 -10.726 16.445 1.00 91.81 288 TYR A N 1
ATOM 2284 C CA . TYR A 1 288 ? 9.942 -9.811 16.214 1.00 91.81 288 TYR A CA 1
ATOM 2285 C C . TYR A 1 288 ? 10.819 -9.721 17.466 1.00 91.81 288 TYR A C 1
ATOM 2287 O O . TYR A 1 288 ? 10.357 -10.022 18.570 1.00 91.81 288 TYR A O 1
ATOM 2295 N N . TRP A 1 289 ? 12.075 -9.318 17.293 1.00 91.81 289 TRP A N 1
ATOM 2296 C CA . TRP A 1 289 ? 13.023 -9.114 18.387 1.00 91.81 289 TRP A CA 1
ATOM 2297 C C . TRP A 1 289 ? 14.066 -8.059 18.026 1.00 91.81 289 TRP A C 1
ATOM 2299 O O . TRP A 1 289 ? 14.367 -7.827 16.852 1.00 91.81 289 TRP A O 1
ATOM 2309 N N . ASP A 1 290 ? 14.632 -7.446 19.057 1.00 89.31 290 ASP A N 1
ATOM 2310 C CA . ASP A 1 290 ? 15.683 -6.446 18.926 1.00 89.31 290 ASP A CA 1
ATOM 2311 C C . ASP A 1 290 ? 17.020 -7.141 18.646 1.00 89.31 290 ASP A C 1
ATOM 2313 O O . ASP A 1 290 ? 17.366 -8.149 19.268 1.00 89.31 290 ASP A O 1
ATOM 2317 N N . GLN A 1 291 ? 17.797 -6.588 17.723 1.00 84.00 291 GLN A N 1
ATOM 2318 C CA . GLN A 1 291 ? 19.193 -6.940 17.499 1.00 84.00 291 GLN A CA 1
ATOM 2319 C C . GLN A 1 291 ? 20.017 -5.655 17.474 1.00 84.00 291 GLN A C 1
ATOM 2321 O O . GLN A 1 291 ? 19.552 -4.610 17.018 1.00 84.00 291 GLN A O 1
ATOM 2326 N N . LEU A 1 292 ? 21.257 -5.716 17.956 1.00 80.81 292 LEU A N 1
ATOM 2327 C CA . LEU A 1 292 ? 22.198 -4.627 17.727 1.00 80.81 292 LEU A CA 1
ATOM 2328 C C . LEU A 1 292 ? 22.335 -4.433 16.212 1.00 80.81 292 LEU A C 1
ATOM 2330 O O . LEU A 1 292 ? 22.547 -5.409 15.491 1.00 80.81 292 LEU A O 1
ATOM 2334 N N . ALA A 1 293 ? 22.203 -3.199 15.731 1.00 74.31 293 ALA A N 1
ATOM 2335 C CA . ALA A 1 293 ? 22.525 -2.898 14.348 1.00 74.31 293 ALA A CA 1
ATOM 2336 C C . ALA A 1 293 ? 24.027 -3.147 14.184 1.00 74.31 293 ALA A C 1
ATOM 2338 O O . ALA A 1 293 ? 24.850 -2.339 14.618 1.00 74.31 293 ALA A O 1
ATOM 2339 N N . GLU A 1 294 ? 24.395 -4.315 13.655 1.00 66.12 294 GLU A N 1
ATOM 2340 C CA . GLU A 1 294 ? 25.787 -4.602 13.351 1.00 66.12 294 GLU A CA 1
ATOM 2341 C C . GLU A 1 294 ? 26.273 -3.485 12.430 1.00 66.12 294 GLU A C 1
ATOM 2343 O O . GLU A 1 294 ? 25.637 -3.176 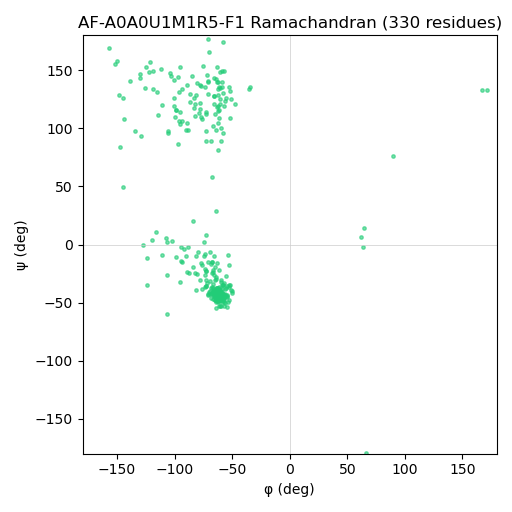11.419 1.00 66.12 294 GLU A O 1
ATOM 2348 N N . LEU A 1 295 ? 27.378 -2.840 12.814 1.00 54.69 295 LEU A N 1
ATOM 2349 C CA . LEU A 1 295 ? 28.143 -1.975 11.930 1.00 54.69 295 LEU A CA 1
ATOM 2350 C C . LEU A 1 295 ? 28.640 -2.877 10.800 1.00 54.69 295 LEU A C 1
ATOM 2352 O O . LEU A 1 295 ? 29.761 -3.380 10.858 1.00 54.69 295 LEU A O 1
ATOM 2356 N N . THR A 1 296 ? 27.786 -3.153 9.810 1.00 48.72 296 THR A N 1
ATOM 2357 C CA . THR A 1 296 ? 28.190 -3.813 8.576 1.00 48.72 296 THR A CA 1
ATOM 2358 C C . THR A 1 296 ? 29.432 -3.080 8.118 1.00 48.72 296 THR A C 1
ATOM 2360 O O . THR A 1 296 ? 29.407 -1.852 7.991 1.00 48.72 296 THR A O 1
ATOM 2363 N N . THR A 1 297 ? 30.527 -3.833 7.988 1.00 46.97 297 THR A N 1
ATOM 2364 C CA . THR A 1 297 ? 31.839 -3.348 7.553 1.00 46.97 297 THR A CA 1
ATOM 2365 C C . THR A 1 297 ? 31.659 -2.260 6.507 1.00 46.97 297 THR A C 1
ATOM 2367 O O . THR A 1 297 ? 30.838 -2.477 5.612 1.00 46.97 297 THR A O 1
ATOM 2370 N N . PRO A 1 298 ? 32.376 -1.127 6.606 1.00 44.31 298 PRO A N 1
ATOM 2371 C CA . PRO A 1 298 ? 32.130 0.040 5.777 1.00 44.31 298 PRO A CA 1
ATOM 2372 C C . PRO A 1 298 ? 32.266 -0.354 4.308 1.00 44.31 298 PRO A C 1
ATOM 2374 O O . PRO A 1 298 ? 33.358 -0.396 3.747 1.00 44.31 298 PRO A O 1
ATOM 2377 N N . VAL A 1 299 ? 31.134 -0.653 3.675 1.00 49.34 299 VAL A N 1
ATOM 2378 C CA . VAL A 1 299 ? 30.987 -0.439 2.248 1.00 49.34 299 VAL A CA 1
ATOM 2379 C C . VAL A 1 299 ? 31.143 1.066 2.138 1.00 49.34 299 VAL A C 1
ATOM 2381 O O . VAL A 1 299 ? 30.369 1.798 2.751 1.00 49.34 299 VAL A O 1
ATOM 2384 N N . ILE A 1 300 ? 32.214 1.495 1.476 1.00 53.41 300 ILE A N 1
ATOM 2385 C CA . ILE A 1 300 ? 32.847 2.824 1.567 1.00 53.41 300 ILE A CA 1
ATOM 2386 C C . ILE A 1 300 ? 31.874 4.005 1.328 1.00 53.41 300 ILE A C 1
ATOM 2388 O O . ILE A 1 300 ? 32.200 5.140 1.662 1.00 53.41 300 ILE A O 1
ATOM 2392 N N . ASP A 1 301 ? 30.644 3.736 0.885 1.00 55.06 301 ASP A N 1
ATOM 2393 C CA . ASP A 1 301 ? 29.634 4.725 0.518 1.00 55.06 301 ASP A CA 1
ATOM 2394 C C . ASP A 1 301 ? 28.319 4.669 1.328 1.00 55.06 301 ASP A C 1
ATOM 2396 O O . ASP A 1 301 ? 27.394 5.424 1.021 1.00 55.06 301 ASP A O 1
ATOM 2400 N N . ILE A 1 302 ? 28.184 3.809 2.352 1.00 54.19 302 ILE A N 1
ATOM 2401 C CA . ILE A 1 302 ? 26.961 3.770 3.180 1.00 54.19 302 ILE A CA 1
ATOM 2402 C C . ILE A 1 302 ? 27.192 4.566 4.476 1.00 54.19 302 ILE A C 1
ATOM 2404 O O . ILE A 1 302 ? 28.042 4.176 5.281 1.00 54.19 302 ILE A O 1
ATOM 2408 N N . PRO A 1 303 ? 26.462 5.677 4.711 1.00 55.16 303 PRO A N 1
ATOM 2409 C CA . PRO A 1 303 ? 26.563 6.420 5.963 1.00 55.16 303 PRO A CA 1
ATOM 2410 C C . PRO A 1 303 ? 26.249 5.510 7.163 1.00 55.16 303 PRO A C 1
ATOM 2412 O O . PRO A 1 303 ? 25.452 4.577 7.023 1.00 55.16 303 PRO A O 1
ATOM 2415 N N . PRO A 1 304 ? 26.857 5.761 8.339 1.00 59.47 304 PRO A N 1
ATOM 2416 C CA . PRO A 1 304 ? 26.647 4.937 9.523 1.00 59.47 304 PRO A CA 1
ATOM 2417 C C . PRO A 1 304 ? 25.152 4.796 9.811 1.00 59.47 304 PRO A C 1
ATOM 2419 O O . PRO A 1 304 ? 24.402 5.774 9.729 1.00 59.47 304 PRO A O 1
ATOM 2422 N N . VAL A 1 305 ? 24.727 3.568 10.119 1.00 61.31 305 VAL A N 1
ATOM 2423 C CA . VAL A 1 305 ? 23.323 3.264 10.399 1.00 61.31 305 VAL A CA 1
ATOM 2424 C C . VAL A 1 305 ? 22.863 4.182 11.541 1.00 61.31 305 VAL A C 1
ATOM 2426 O O . VAL A 1 305 ? 23.492 4.189 12.599 1.00 61.31 305 VAL A O 1
ATOM 2429 N N . PRO A 1 306 ? 21.802 4.986 11.352 1.00 66.81 306 PRO A N 1
ATOM 2430 C CA . PRO A 1 306 ? 21.427 6.033 12.306 1.00 66.81 306 PRO A CA 1
ATOM 2431 C C . PRO A 1 306 ? 20.883 5.498 13.641 1.00 66.81 306 PRO A C 1
ATOM 2433 O O . PRO A 1 306 ? 20.647 6.281 14.559 1.00 66.81 306 PRO A O 1
ATOM 2436 N N . PHE A 1 307 ? 20.680 4.184 13.764 1.00 76.56 307 PHE A N 1
ATOM 2437 C CA . PHE A 1 307 ? 20.086 3.537 14.929 1.00 76.56 307 PHE A CA 1
ATOM 2438 C C . PHE A 1 307 ? 21.003 2.431 15.458 1.00 76.56 307 PHE A C 1
ATOM 2440 O O . PHE A 1 307 ? 21.509 1.624 14.687 1.00 76.56 307 PHE A O 1
ATOM 2447 N N . VAL A 1 308 ? 21.185 2.389 16.783 1.00 77.56 308 VAL A N 1
ATOM 2448 C CA . VAL A 1 308 ? 21.986 1.368 17.495 1.00 77.56 308 VAL A CA 1
ATOM 2449 C C . VAL A 1 308 ? 21.273 0.010 17.529 1.00 77.56 308 VAL A C 1
ATOM 2451 O O . VAL A 1 308 ? 21.913 -1.035 17.642 1.00 77.56 308 VAL A O 1
ATOM 2454 N N . THR A 1 309 ? 19.949 0.023 17.388 1.00 79.12 309 THR A N 1
ATOM 2455 C CA . THR A 1 309 ? 19.091 -1.160 17.423 1.00 79.12 309 THR A CA 1
ATOM 2456 C C . THR A 1 309 ? 18.376 -1.308 16.087 1.00 79.12 309 THR A C 1
ATOM 2458 O O . THR A 1 309 ? 17.812 -0.343 15.566 1.00 79.12 309 THR A O 1
ATOM 2461 N N . ALA A 1 310 ? 18.381 -2.522 15.552 1.00 82.19 310 ALA A N 1
ATOM 2462 C CA . ALA A 1 310 ? 17.549 -2.952 14.442 1.00 82.19 310 ALA A CA 1
ATOM 2463 C C . ALA A 1 310 ? 16.518 -3.970 14.946 1.00 82.19 310 ALA A C 1
ATOM 2465 O O . ALA A 1 310 ? 16.766 -4.707 15.899 1.00 82.19 310 ALA A O 1
ATOM 2466 N N . PHE A 1 311 ? 15.359 -4.026 14.296 1.00 85.19 311 PHE A N 1
ATOM 2467 C CA . PHE A 1 311 ? 14.380 -5.077 14.550 1.00 85.19 311 PHE A CA 1
ATOM 2468 C C . PHE A 1 311 ? 14.552 -6.189 13.525 1.00 85.19 311 PHE A C 1
ATOM 2470 O O . PHE A 1 311 ? 14.581 -5.928 12.320 1.00 85.19 311 PHE A O 1
ATOM 2477 N N . ASN A 1 312 ? 14.604 -7.425 14.006 1.00 84.62 312 ASN A N 1
ATOM 2478 C CA . ASN A 1 312 ? 14.355 -8.590 13.176 1.00 84.62 312 ASN A CA 1
ATOM 2479 C C . ASN A 1 312 ? 12.910 -9.021 13.297 1.00 84.62 312 ASN A C 1
ATOM 2481 O O . ASN A 1 312 ? 12.263 -8.842 14.328 1.00 84.62 312 ASN A O 1
ATOM 2485 N N . PHE A 1 313 ? 12.437 -9.655 12.237 1.00 85.06 313 PHE A N 1
ATOM 2486 C CA . PHE A 1 313 ? 11.070 -10.112 12.126 1.00 85.06 313 PHE A CA 1
ATOM 2487 C C . PHE A 1 313 ? 11.067 -11.568 11.693 1.00 85.06 313 PHE A C 1
ATOM 2489 O O . PHE A 1 313 ? 11.870 -11.977 10.855 1.00 85.06 313 PHE A O 1
ATOM 2496 N N . LEU A 1 314 ? 10.118 -12.332 12.227 1.00 84.44 314 LEU A N 1
ATOM 2497 C CA . LEU A 1 314 ? 9.906 -13.734 11.879 1.00 84.44 314 LEU A CA 1
ATOM 2498 C C . LEU A 1 314 ? 9.694 -13.914 10.370 1.00 84.44 314 LEU A C 1
ATOM 2500 O O . LEU A 1 314 ? 10.140 -14.893 9.781 1.00 84.44 314 LEU A O 1
ATOM 2504 N N . ASN A 1 315 ? 9.000 -12.963 9.746 1.00 81.88 315 ASN A N 1
ATOM 2505 C CA . ASN A 1 315 ? 8.851 -12.874 8.303 1.00 81.88 315 ASN A CA 1
ATOM 2506 C C . ASN A 1 315 ? 8.524 -11.432 7.880 1.00 81.88 315 ASN A C 1
ATOM 2508 O O . ASN A 1 315 ? 8.184 -10.576 8.702 1.00 81.88 315 ASN A O 1
ATOM 2512 N N . ILE A 1 316 ? 8.587 -11.176 6.572 1.00 75.81 316 ILE A N 1
ATOM 2513 C CA . ILE A 1 316 ? 8.324 -9.855 5.987 1.00 75.81 316 ILE A CA 1
ATOM 2514 C C . ILE A 1 316 ? 6.912 -9.335 6.280 1.00 75.81 316 ILE A C 1
ATOM 2516 O O . ILE A 1 316 ? 6.720 -8.136 6.421 1.00 75.81 316 ILE A O 1
ATOM 2520 N N . ARG A 1 317 ? 5.920 -10.217 6.426 1.00 76.75 317 ARG A N 1
ATOM 2521 C CA . ARG A 1 317 ? 4.524 -9.820 6.658 1.00 76.75 317 ARG A CA 1
ATOM 2522 C C . ARG A 1 317 ? 4.319 -9.312 8.077 1.00 76.75 317 ARG A C 1
ATOM 2524 O O . ARG A 1 317 ? 3.605 -8.335 8.271 1.00 76.75 317 ARG A O 1
ATOM 2531 N N . VAL A 1 318 ? 4.999 -9.913 9.051 1.00 84.88 318 VAL A N 1
ATOM 2532 C CA . VAL A 1 318 ? 5.088 -9.359 10.406 1.00 84.88 318 VAL A CA 1
ATOM 2533 C C . VAL A 1 318 ? 5.776 -7.995 10.375 1.00 84.88 318 VAL A C 1
ATOM 2535 O O . VAL A 1 318 ? 5.272 -7.061 10.993 1.00 84.88 318 VAL A O 1
ATOM 2538 N N . ALA A 1 319 ? 6.880 -7.858 9.632 1.00 84.50 319 ALA A N 1
ATOM 2539 C CA . ALA A 1 319 ? 7.578 -6.581 9.492 1.00 84.50 319 ALA A CA 1
ATOM 2540 C C . ALA A 1 319 ? 6.670 -5.493 8.895 1.00 84.50 319 ALA A C 1
ATOM 2542 O O . ALA A 1 319 ? 6.563 -4.402 9.450 1.00 84.50 319 ALA A O 1
ATOM 2543 N N . GLU A 1 320 ? 5.965 -5.801 7.803 1.00 81.31 320 GLU A N 1
ATOM 2544 C CA . GLU A 1 320 ? 5.000 -4.903 7.163 1.00 81.31 320 GLU A CA 1
ATOM 2545 C C . GLU A 1 320 ? 3.860 -4.525 8.115 1.00 81.31 320 GLU A C 1
ATOM 2547 O O . GLU A 1 320 ? 3.531 -3.345 8.241 1.00 81.31 320 GLU A O 1
ATOM 2552 N N . GLY A 1 321 ? 3.277 -5.505 8.810 1.00 86.06 321 GLY A N 1
ATOM 2553 C CA . GLY A 1 321 ? 2.210 -5.277 9.782 1.00 86.06 321 GLY A CA 1
ATOM 2554 C C . GLY A 1 321 ? 2.645 -4.388 10.935 1.00 86.06 321 GLY A C 1
ATOM 2555 O O . GLY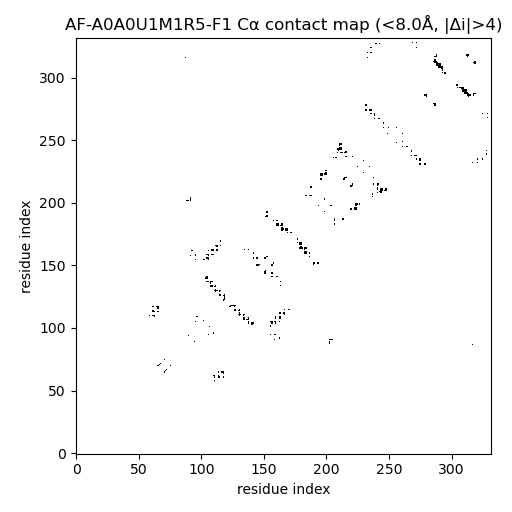 A 1 321 ? 1.960 -3.423 11.254 1.00 86.06 321 GLY A O 1
ATOM 2556 N N . LEU A 1 322 ? 3.806 -4.659 11.528 1.00 89.12 322 LEU A N 1
ATOM 2557 C CA . LEU A 1 322 ? 4.338 -3.848 12.622 1.00 89.12 322 LEU A CA 1
ATOM 2558 C C . LEU A 1 322 ? 4.743 -2.450 12.162 1.00 89.12 322 LEU A C 1
ATOM 2560 O O . LEU A 1 322 ? 4.487 -1.489 12.880 1.00 89.12 322 LEU A O 1
ATOM 2564 N N . ALA A 1 323 ? 5.287 -2.303 10.952 1.00 84.56 323 ALA A N 1
ATOM 2565 C CA . ALA A 1 323 ? 5.571 -0.992 10.381 1.00 84.56 323 ALA A CA 1
ATOM 2566 C C . ALA A 1 323 ? 4.288 -0.163 10.205 1.00 84.56 323 ALA A C 1
ATOM 2568 O O . ALA A 1 323 ? 4.270 1.014 10.558 1.00 84.56 323 ALA A O 1
ATOM 2569 N N . ILE A 1 324 ? 3.201 -0.768 9.708 1.00 83.44 324 ILE A N 1
ATOM 2570 C CA . ILE A 1 324 ? 1.887 -0.111 9.605 1.00 83.44 324 ILE A CA 1
ATOM 2571 C C . ILE A 1 324 ? 1.362 0.236 11.001 1.00 83.44 324 ILE A C 1
ATOM 2573 O O . ILE A 1 324 ? 0.970 1.374 11.248 1.00 83.44 324 ILE A O 1
ATOM 2577 N N . PHE A 1 325 ? 1.391 -0.726 11.921 1.00 89.81 325 PHE A N 1
ATOM 2578 C CA . PHE A 1 325 ? 0.933 -0.556 13.293 1.00 89.8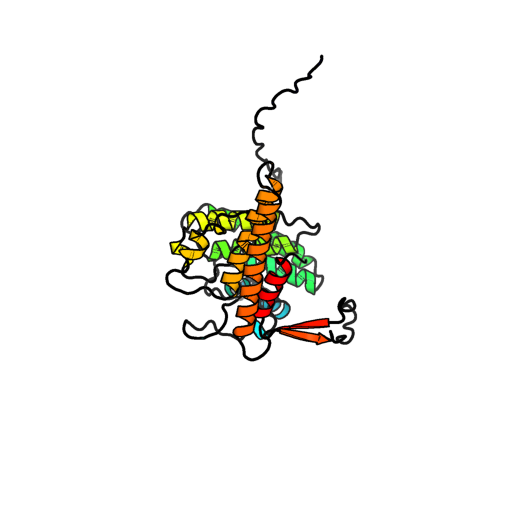1 325 PHE A CA 1
ATOM 2579 C C . PHE A 1 325 ? 1.651 0.605 13.985 1.00 89.81 325 PHE A C 1
ATOM 2581 O O . PHE A 1 325 ? 0.992 1.500 14.503 1.00 89.81 325 PHE A O 1
ATOM 2588 N N . TRP A 1 326 ? 2.983 0.651 13.938 1.00 88.12 326 TRP A N 1
ATOM 2589 C CA . TRP A 1 326 ? 3.769 1.732 14.535 1.00 88.12 326 TRP A CA 1
ATOM 2590 C C . TRP A 1 326 ? 3.603 3.069 13.810 1.00 88.12 326 TRP A C 1
ATOM 2592 O O . TRP A 1 326 ? 3.658 4.108 14.457 1.00 88.12 326 TRP A O 1
ATOM 2602 N N . ALA A 1 327 ? 3.375 3.067 12.494 1.00 83.31 327 ALA A N 1
ATOM 2603 C CA . ALA A 1 327 ? 3.159 4.298 11.735 1.00 83.31 327 ALA A CA 1
ATOM 2604 C C . ALA A 1 327 ? 1.789 4.945 12.000 1.00 83.31 327 ALA A C 1
ATOM 2606 O O . ALA A 1 327 ? 1.660 6.162 11.872 1.00 83.31 327 ALA A O 1
ATOM 2607 N N . ILE A 1 328 ? 0.765 4.142 12.310 1.00 81.31 328 ILE A N 1
ATOM 2608 C CA . ILE A 1 328 ? -0.610 4.621 12.525 1.00 81.31 328 ILE A CA 1
ATOM 2609 C C . ILE A 1 328 ? -0.899 4.848 14.011 1.00 81.31 328 ILE A C 1
ATOM 2611 O O . ILE A 1 328 ? -1.670 5.744 14.358 1.00 81.31 328 ILE A O 1
ATOM 2615 N N . ARG A 1 329 ? -0.289 4.055 14.896 1.00 80.12 329 ARG A N 1
ATOM 2616 C CA . ARG A 1 329 ? -0.476 4.191 16.337 1.00 80.12 329 ARG A CA 1
ATOM 2617 C C . ARG A 1 329 ? -0.014 5.575 16.788 1.00 80.12 329 ARG A C 1
ATOM 2619 O O . ARG A 1 329 ? 1.144 5.950 16.623 1.00 80.12 329 ARG A O 1
ATOM 2626 N N . LEU A 1 330 ? -0.936 6.319 17.388 1.00 65.88 330 LEU A N 1
ATOM 2627 C CA . LEU A 1 330 ? -0.629 7.588 18.031 1.00 65.88 330 LEU A CA 1
ATOM 2628 C C . LEU A 1 330 ? 0.281 7.288 19.228 1.00 65.88 330 LEU A C 1
ATOM 2630 O O . LEU A 1 330 ? -0.083 6.493 20.098 1.00 65.88 330 LEU A O 1
ATOM 2634 N N . SER A 1 331 ? 1.484 7.865 19.244 1.00 54.81 331 SER A N 1
ATOM 2635 C CA . SER A 1 331 ? 2.329 7.794 20.437 1.00 54.81 331 SER A CA 1
ATOM 2636 C C . SER A 1 331 ? 1.600 8.506 21.581 1.00 54.81 331 SER A C 1
ATOM 2638 O O . SER A 1 331 ? 1.059 9.589 21.335 1.00 54.81 331 SER A O 1
ATOM 2640 N N . PRO A 1 332 ? 1.551 7.911 22.786 1.00 46.91 332 PRO A N 1
ATOM 2641 C CA . PRO A 1 332 ? 1.020 8.579 23.968 1.00 46.91 332 PRO A CA 1
ATOM 2642 C C . PRO A 1 332 ? 1.790 9.858 24.308 1.00 46.91 332 PRO A C 1
ATOM 2644 O O . PRO A 1 332 ? 2.991 9.945 23.941 1.00 46.91 332 PRO A O 1
#

Nearest PDB structures (foldseek):
  8e0m-assembly3_G  TM=5.588E-01  e=2.864E+00  synthetic construct

Sequence (332 aa):
MHQKQLPLRGPRQGNCFHSPYTSGLLAKAKNGDIQFRREANSTSVSQIPLQVNSAPIYVDSILNTFILAYLHSSLILSPIRQSNSTEPPASWLQIAVALPRRGHLLSIALQALCMNKIRRVYGNNAFLMQGMTVHGQALRALQNEIHSTNTAAAVETLTAIRVLGMYEMFEGTMGSAIGWTTHEERVEEWMQLRGFSSSQHDNDPRPKFRKVTLFGEERWCVEPWDDKPKDCIQQLNDIGLLLPVILENLHTIQNLTEGQIRQRCQHLQDHFNAWHAHLLSLSPTPPYWDQLAELTTPVIDIPPVPFVTAFNFLNIRVAEGLAIFWAIRLSP

Radius of gyration: 27.13 Å; Cα contacts (8 Å, |Δi|>4): 232; chains: 1; bounding box: 57×76×91 Å